Protein AF-A0A3D3USU2-F1 (afdb_monomer_lite)

pLDDT: mean 77.53, std 22.44, range [36.88, 98.31]

Foldseek 3Di:
DDDVVVVVVVVVVVVVVVVVVVVVVVVVVVDPDPDVVVVVVVVVVVVVVVVVVVVVVVPPPPPVQPADDAPAAKAWAQAEAEDQPPPADPCRLPVPDDQKDALDPDDSVPGDNLRIEGQVQVVVNVVHHRDITIDGPRNVVSSQSSSVVSCVVVVADPKDKDFDPVQDDPNHYGDVSYGYIYIHRDDDDDDDDDDDDDD

Secondary structure (DSSP, 8-state):
--SHHHHHHHHHHHHHHHHHHHHHHHHTTT---SSHHHHHHHHHHHHHHHHHHHHHGGG-------PPP--S-EEEESEEEEES--SS-HHHHHHT--SEEE-SSS-TTTS-GGGEEE-HHHHHHHHSTTS-EEEEHHHHHHHHHHHHHHHHHTT--SEEEE--GGGEETTTEEGGGEEEEEEEE--------------

Sequence (199 aa):
MSNFGMMITQAKKEVVFNQLRWDTYLVSKGCKMGTLRKMWIVLLYVGLVVCVVQTAAASQATESLNLPEDTTTRLVVRQLRISGNTLVSTEELLEFMPAIYNASDQRDSEADSQYLYDLRSIQKVISAPGRSQEVSLRAIQGLTQYILSVYQKNNYSGIYVYVPEGAIRDGVELVGGILPINVLEAPVSEVKIKYYDAE

Structure (mmCIF, N/CA/C/O backbone):
data_AF-A0A3D3USU2-F1
#
_entry.id   AF-A0A3D3USU2-F1
#
loop_
_atom_site.group_PDB
_atom_site.id
_atom_site.type_symbol
_atom_site.label_atom_id
_atom_site.label_alt_id
_atom_site.label_comp_id
_atom_site.label_asym_id
_atom_site.label_entity_id
_atom_site.label_seq_id
_atom_site.pdbx_PDB_ins_code
_atom_site.Cartn_x
_atom_site.Cartn_y
_atom_site.Cartn_z
_atom_site.occupancy
_atom_site.B_iso_or_equiv
_atom_site.auth_seq_id
_atom_site.auth_comp_id
_atom_site.auth_asym_id
_atom_site.auth_atom_id
_atom_site.pdbx_PDB_model_num
ATOM 1 N N . MET A 1 1 ? 8.475 14.915 24.803 1.00 45.44 1 MET A N 1
ATOM 2 C CA . MET A 1 1 ? 9.609 15.863 24.703 1.00 45.44 1 MET A CA 1
ATOM 3 C C . MET A 1 1 ? 10.903 15.079 24.842 1.00 45.44 1 MET A C 1
ATOM 5 O O . MET A 1 1 ? 10.970 14.219 25.704 1.00 45.44 1 MET A O 1
ATOM 9 N N . SER A 1 2 ? 11.894 15.417 24.014 1.00 51.69 2 SER A N 1
ATOM 10 C CA . SER A 1 2 ? 13.291 14.948 24.043 1.00 51.69 2 SER A CA 1
ATOM 11 C C . SER A 1 2 ? 13.616 13.598 23.380 1.00 51.69 2 SER A C 1
ATOM 13 O O . SER A 1 2 ? 13.731 12.575 24.035 1.00 51.69 2 SER A O 1
ATOM 15 N N . ASN A 1 3 ? 13.828 13.645 22.060 1.00 43.50 3 ASN A N 1
ATOM 16 C CA . ASN A 1 3 ? 14.787 12.777 21.346 1.00 43.50 3 ASN A CA 1
ATOM 17 C C . ASN A 1 3 ? 15.486 13.517 20.181 1.00 43.50 3 ASN A C 1
ATOM 19 O O . ASN A 1 3 ? 16.559 13.120 19.744 1.00 43.50 3 ASN A O 1
ATOM 23 N N . PHE A 1 4 ? 14.963 14.677 19.759 1.00 37.88 4 PHE A N 1
ATOM 24 C CA . PHE A 1 4 ? 15.593 15.539 18.748 1.00 37.88 4 PHE A CA 1
ATOM 25 C C . PHE A 1 4 ? 16.898 16.215 19.224 1.00 37.88 4 PHE A C 1
ATOM 27 O O . PHE A 1 4 ? 17.779 16.515 18.424 1.00 37.88 4 PHE A O 1
ATOM 34 N N . GLY A 1 5 ? 17.069 16.420 20.537 1.00 42.88 5 GLY A N 1
ATOM 35 C CA . GLY A 1 5 ? 18.279 17.044 21.092 1.00 42.88 5 GLY A CA 1
ATOM 36 C C . GLY A 1 5 ? 19.531 16.157 21.031 1.00 42.88 5 GLY A C 1
ATOM 37 O O . GLY A 1 5 ? 20.652 16.668 20.976 1.00 42.88 5 GLY A O 1
ATOM 38 N N . MET A 1 6 ? 19.365 14.829 21.002 1.00 39.03 6 MET A N 1
ATOM 39 C CA . MET A 1 6 ? 20.492 13.891 21.050 1.00 39.03 6 MET A CA 1
ATOM 40 C C . MET A 1 6 ? 21.169 13.732 19.676 1.00 39.03 6 MET A C 1
ATOM 42 O O . MET A 1 6 ? 22.398 13.706 19.611 1.00 39.03 6 MET A O 1
ATOM 46 N N . MET A 1 7 ? 20.402 13.767 18.576 1.00 40.62 7 MET A N 1
ATOM 47 C CA . MET A 1 7 ? 20.943 13.716 17.204 1.00 40.62 7 MET A CA 1
ATOM 48 C C . MET A 1 7 ? 21.723 14.980 16.812 1.00 40.62 7 MET A C 1
ATOM 50 O O . MET A 1 7 ? 22.794 14.881 16.214 1.00 40.62 7 MET A O 1
ATOM 54 N N . ILE A 1 8 ? 21.270 16.168 17.232 1.00 45.88 8 ILE A N 1
ATOM 55 C CA . ILE A 1 8 ? 21.998 17.426 16.972 1.00 45.88 8 ILE A CA 1
ATOM 56 C C . ILE A 1 8 ? 23.367 17.419 17.675 1.00 45.88 8 ILE A C 1
ATOM 58 O O . ILE A 1 8 ? 24.345 17.973 17.170 1.00 45.88 8 ILE A O 1
ATOM 62 N N . THR A 1 9 ? 23.469 16.744 18.822 1.00 48.88 9 THR A N 1
ATOM 63 C CA . THR A 1 9 ? 24.711 16.681 19.601 1.00 48.88 9 THR A CA 1
ATOM 64 C C . THR A 1 9 ? 25.745 15.731 18.979 1.00 48.88 9 THR A C 1
ATOM 66 O O . THR A 1 9 ? 26.944 16.002 19.076 1.00 48.88 9 THR A O 1
ATOM 69 N N . GLN A 1 10 ? 25.318 14.657 18.300 1.00 46.88 10 GLN A N 1
ATOM 70 C CA . GLN A 1 10 ? 26.233 13.765 17.572 1.00 46.88 10 GLN A CA 1
ATOM 71 C C . GLN A 1 10 ? 26.761 14.396 16.279 1.00 46.88 10 GLN A C 1
ATOM 73 O O . GLN A 1 10 ? 27.975 14.414 16.078 1.00 46.88 10 GLN A O 1
ATOM 78 N N . ALA A 1 11 ? 25.894 15.020 15.476 1.00 44.41 11 ALA A N 1
ATOM 79 C CA . ALA A 1 11 ? 26.309 15.691 14.241 1.00 44.41 11 ALA A CA 1
ATOM 80 C C . ALA A 1 11 ? 27.334 16.813 14.504 1.00 44.41 11 ALA A C 1
ATOM 82 O O . ALA A 1 11 ? 28.299 16.991 13.763 1.00 44.41 11 ALA A O 1
ATOM 83 N N . LYS A 1 12 ? 27.190 17.536 15.625 1.00 46.88 12 LYS A N 1
ATOM 84 C CA . LYS A 1 12 ? 28.134 18.594 16.015 1.00 46.88 12 LYS A CA 1
ATOM 85 C C . LYS A 1 12 ? 29.515 18.052 16.407 1.00 46.88 12 LYS A C 1
ATOM 87 O O . LYS A 1 12 ? 30.510 18.744 16.209 1.00 46.88 12 LYS A O 1
ATOM 92 N N . LYS A 1 13 ? 29.598 16.830 16.951 1.00 46.38 13 LYS A N 1
ATOM 93 C CA . LYS A 1 13 ? 30.871 16.203 17.350 1.00 46.38 13 LYS A CA 1
ATOM 94 C C . LYS A 1 13 ? 31.672 15.699 16.149 1.00 46.38 13 LYS A C 1
ATOM 96 O O . LYS A 1 13 ? 32.885 15.891 16.136 1.00 46.38 13 LYS A O 1
ATOM 101 N N . GLU A 1 14 ? 31.023 15.130 15.135 1.00 43.75 14 GLU A N 1
ATOM 102 C CA . GLU A 1 14 ? 31.721 14.635 13.935 1.00 43.75 14 GLU A CA 1
ATOM 103 C C . GLU A 1 14 ? 32.303 15.762 13.075 1.00 43.75 14 GLU A C 1
ATOM 105 O O . GLU A 1 14 ? 33.428 15.654 12.582 1.00 43.75 14 GLU A O 1
ATOM 110 N N . VAL A 1 15 ? 31.597 16.892 12.974 1.00 48.88 15 VAL A N 1
ATOM 111 C CA . VAL A 1 15 ? 32.099 18.078 12.263 1.00 48.88 15 VAL A CA 1
ATOM 112 C C . VAL A 1 15 ? 33.344 18.649 12.951 1.00 48.88 15 VAL A C 1
ATOM 114 O O . VAL A 1 15 ? 34.329 18.964 12.285 1.00 48.88 15 VAL A O 1
ATOM 117 N N . VAL A 1 16 ? 33.353 18.722 14.288 1.00 52.56 16 VAL A N 1
ATOM 118 C CA . VAL A 1 16 ? 34.518 19.205 15.055 1.00 52.56 16 VAL A CA 1
ATOM 119 C C . VAL A 1 16 ? 35.705 18.238 14.948 1.00 52.56 16 VAL A C 1
ATOM 121 O O . VAL A 1 16 ? 36.848 18.683 14.840 1.00 52.56 16 VAL A O 1
ATOM 124 N N . PHE A 1 17 ? 35.450 16.926 14.926 1.00 43.78 17 PHE A N 1
ATOM 125 C CA . PHE A 1 17 ? 36.499 15.909 14.818 1.00 43.78 17 PHE A CA 1
ATOM 126 C C . PHE A 1 17 ? 37.190 15.921 13.445 1.00 43.78 17 PHE A C 1
ATOM 128 O O . PHE A 1 17 ? 38.417 15.841 13.368 1.00 43.78 17 PHE A O 1
ATOM 135 N N . ASN A 1 18 ? 36.431 16.113 12.362 1.00 47.50 18 ASN A N 1
ATOM 136 C CA . ASN A 1 18 ? 37.011 16.263 11.026 1.00 47.50 18 ASN A CA 1
ATOM 137 C C . ASN A 1 18 ? 37.765 17.591 10.859 1.00 47.50 18 ASN A C 1
ATOM 139 O O . ASN A 1 18 ? 38.816 17.602 10.221 1.00 47.50 18 ASN A O 1
ATOM 143 N N . GLN A 1 19 ? 37.316 18.682 11.487 1.00 49.16 19 GLN A N 1
ATOM 144 C CA . GLN A 1 19 ? 38.005 19.979 11.441 1.00 49.16 19 GLN A CA 1
ATOM 145 C C . GLN A 1 19 ? 39.434 19.908 12.024 1.00 49.16 19 GLN A C 1
ATOM 147 O O . GLN A 1 19 ? 40.383 20.412 11.422 1.00 49.16 19 GLN A O 1
ATOM 152 N N . LEU A 1 20 ? 39.605 19.220 13.160 1.00 49.47 20 LEU A N 1
ATOM 153 C CA . LEU A 1 20 ? 40.895 19.099 13.857 1.00 49.47 20 LEU A CA 1
ATOM 154 C C . LEU A 1 20 ? 41.936 18.274 13.080 1.00 49.47 20 LEU A C 1
ATOM 156 O O . LEU A 1 20 ? 43.136 18.533 13.194 1.00 49.47 20 LEU A O 1
ATOM 160 N N . ARG A 1 21 ? 41.490 17.311 12.262 1.00 51.47 21 ARG A N 1
ATOM 161 C CA . ARG A 1 21 ? 42.366 16.449 11.448 1.00 51.47 21 ARG A CA 1
ATOM 162 C C . ARG A 1 21 ? 42.973 17.188 10.248 1.00 51.47 21 ARG A C 1
ATOM 164 O O . ARG A 1 21 ? 44.086 16.874 9.831 1.00 51.47 21 ARG A O 1
ATOM 171 N N . TRP A 1 22 ? 42.271 18.187 9.714 1.00 46.25 22 TRP A N 1
ATOM 172 C CA . TRP A 1 22 ? 42.756 19.010 8.600 1.00 46.25 22 TRP A CA 1
ATOM 173 C C . TRP A 1 22 ? 43.726 20.108 9.047 1.00 46.25 22 TRP A C 1
ATOM 175 O O . TRP A 1 22 ? 44.702 20.385 8.345 1.00 46.25 22 TRP A O 1
ATOM 185 N N . ASP A 1 23 ? 43.522 20.684 10.235 1.00 45.72 23 ASP A N 1
ATOM 186 C CA . ASP A 1 23 ? 44.423 21.706 10.783 1.00 45.72 23 ASP A CA 1
ATOM 187 C C . ASP A 1 23 ? 45.830 21.143 11.071 1.00 45.72 23 ASP A C 1
ATOM 189 O O . ASP A 1 23 ? 46.830 21.829 10.849 1.00 45.72 23 ASP A O 1
ATOM 193 N N . THR A 1 24 ? 45.945 19.866 11.460 1.00 51.62 24 THR A N 1
ATOM 194 C CA . THR A 1 24 ? 47.252 19.209 11.661 1.00 51.62 24 THR A CA 1
ATOM 195 C C . THR A 1 24 ? 47.997 18.953 10.347 1.00 51.62 24 THR A C 1
ATOM 197 O O . THR A 1 24 ? 49.224 19.051 10.307 1.00 51.62 24 THR A O 1
ATOM 200 N N . TYR A 1 25 ? 47.279 18.692 9.250 1.00 49.62 25 TYR A N 1
ATOM 201 C CA . TYR A 1 25 ? 47.882 18.435 7.937 1.00 49.62 25 TYR A CA 1
ATOM 202 C C . TYR A 1 25 ? 48.422 19.716 7.271 1.00 49.62 25 TYR A C 1
ATOM 204 O O . TYR A 1 25 ? 49.421 19.684 6.552 1.00 49.62 25 TYR A O 1
ATOM 212 N N . LEU A 1 26 ? 47.798 20.869 7.535 1.00 46.69 26 LEU A N 1
ATOM 213 C CA . LEU A 1 26 ? 48.143 22.142 6.891 1.00 46.69 26 LEU A CA 1
ATOM 214 C C . LEU A 1 26 ? 49.229 22.943 7.630 1.00 46.69 26 LEU A C 1
ATOM 216 O O . LEU A 1 26 ? 49.984 23.673 6.983 1.00 46.69 26 LEU A O 1
ATOM 220 N N . VAL A 1 27 ? 49.391 22.759 8.947 1.00 48.59 27 VAL A N 1
ATOM 221 C CA . VAL A 1 27 ? 50.513 23.350 9.708 1.00 48.59 27 VAL A CA 1
ATOM 222 C C . VAL A 1 27 ? 51.859 22.754 9.272 1.00 48.59 27 VAL A C 1
ATOM 224 O O . VAL A 1 27 ? 52.848 23.480 9.175 1.00 48.59 27 VAL A O 1
ATOM 227 N N . SER A 1 28 ? 51.887 21.474 8.879 1.00 48.00 28 SER A N 1
ATOM 228 C CA . SER A 1 28 ? 53.082 20.805 8.336 1.00 48.00 28 SER A CA 1
ATOM 229 C C . SER A 1 28 ? 53.606 21.418 7.026 1.00 48.00 28 SER A C 1
ATOM 231 O O . SER A 1 28 ? 54.737 21.127 6.639 1.00 48.00 28 SER A O 1
ATOM 233 N N . LYS A 1 29 ? 52.816 22.239 6.321 1.00 48.50 29 LYS A N 1
ATOM 234 C CA . LYS A 1 29 ? 53.159 22.789 4.996 1.00 48.50 29 LYS A CA 1
ATOM 235 C C . LYS A 1 29 ? 53.530 24.279 5.012 1.00 48.50 29 LYS A C 1
ATOM 237 O O . LYS A 1 29 ? 53.701 24.863 3.947 1.00 48.50 29 LYS A O 1
ATOM 242 N N . GLY A 1 30 ? 53.668 24.903 6.187 1.00 51.22 30 GLY A N 1
ATOM 243 C CA . GLY A 1 30 ? 54.254 26.248 6.319 1.00 51.22 30 GLY A CA 1
ATOM 244 C C . GLY A 1 30 ? 53.506 27.373 5.586 1.00 51.22 30 GLY A C 1
ATOM 245 O O . GLY A 1 30 ? 54.108 28.384 5.228 1.00 51.22 30 GLY A O 1
ATOM 246 N N . CYS A 1 31 ? 52.201 27.225 5.340 1.00 43.59 31 CYS A N 1
ATOM 247 C CA . CYS A 1 31 ? 51.436 28.187 4.549 1.00 43.59 31 CYS A CA 1
ATOM 248 C C . CYS A 1 31 ? 50.813 29.276 5.449 1.00 43.59 31 CYS A C 1
ATOM 250 O O . CYS A 1 31 ? 49.838 29.034 6.161 1.00 43.59 31 CYS A O 1
ATOM 252 N N . LYS A 1 32 ? 51.367 30.498 5.432 1.00 54.16 32 LYS A N 1
ATOM 253 C CA . LYS A 1 32 ? 50.776 31.676 6.098 1.00 54.16 32 LYS A CA 1
ATOM 254 C C . LYS A 1 32 ? 49.529 32.145 5.330 1.00 54.16 32 LYS A C 1
ATOM 256 O O . LYS A 1 32 ? 49.639 32.871 4.349 1.00 54.16 32 LYS A O 1
ATOM 261 N N . MET A 1 33 ? 48.337 31.766 5.794 1.00 49.84 33 MET A N 1
ATOM 262 C CA . MET A 1 33 ? 47.042 32.157 5.209 1.00 49.84 33 MET A CA 1
ATOM 263 C C . MET A 1 33 ? 46.224 33.037 6.168 1.00 49.84 33 MET A C 1
ATOM 265 O O . MET A 1 33 ? 45.303 32.566 6.832 1.00 49.84 33 MET A O 1
ATOM 269 N N . GLY A 1 34 ? 46.545 34.331 6.248 1.00 53.44 34 GLY A N 1
ATOM 270 C CA . GLY A 1 34 ? 45.772 35.290 7.055 1.00 53.44 34 GLY A CA 1
ATOM 271 C C . GLY A 1 34 ? 44.494 35.797 6.372 1.00 53.44 34 GLY A C 1
ATOM 272 O O . GLY A 1 34 ? 43.482 36.024 7.034 1.00 53.44 34 GLY A O 1
ATOM 273 N N . THR A 1 35 ? 44.515 35.941 5.044 1.00 52.03 35 THR A N 1
ATOM 274 C CA . THR A 1 35 ? 43.489 36.720 4.320 1.00 52.03 35 THR A CA 1
ATOM 275 C C . THR A 1 35 ? 42.638 35.866 3.377 1.00 52.03 35 THR A C 1
ATOM 277 O O . THR A 1 35 ? 41.424 36.038 3.322 1.00 52.03 35 THR A O 1
ATOM 280 N N . LEU A 1 36 ? 43.229 34.859 2.725 1.00 48.78 36 LEU A N 1
ATOM 281 C CA . LEU A 1 36 ? 42.519 33.912 1.846 1.00 48.78 36 LEU A CA 1
ATOM 282 C C . LEU A 1 36 ? 41.546 32.992 2.603 1.00 48.78 36 LEU A C 1
ATOM 284 O O . LEU A 1 36 ? 40.522 32.583 2.058 1.00 48.78 36 LEU A O 1
ATOM 288 N N . ARG A 1 37 ? 41.821 32.733 3.889 1.00 48.41 37 ARG A N 1
ATOM 289 C CA . ARG A 1 37 ? 41.010 31.863 4.753 1.00 48.41 37 ARG A CA 1
ATOM 290 C C . ARG A 1 37 ? 39.630 32.459 5.057 1.00 48.41 37 ARG A C 1
ATOM 292 O O . ARG A 1 37 ? 38.657 31.725 5.154 1.00 48.41 37 ARG A O 1
ATOM 299 N N . LYS A 1 38 ? 39.523 33.788 5.161 1.00 49.34 38 LYS A N 1
ATOM 300 C CA . LYS A 1 38 ? 38.250 34.465 5.470 1.00 49.34 38 LYS A CA 1
ATOM 301 C C . LYS A 1 38 ? 37.311 34.511 4.263 1.00 49.34 38 LYS A C 1
ATOM 303 O O . LYS A 1 38 ? 36.108 34.359 4.431 1.00 49.34 38 LYS A O 1
ATOM 308 N N . MET A 1 39 ? 37.856 34.652 3.055 1.00 43.25 39 MET A N 1
ATOM 309 C CA . MET A 1 39 ? 37.056 34.787 1.832 1.00 43.25 39 MET A CA 1
ATOM 310 C C . MET A 1 39 ? 36.389 33.463 1.417 1.00 43.25 39 MET A C 1
ATOM 312 O O . MET A 1 39 ? 35.230 33.458 1.018 1.00 43.25 39 MET A O 1
ATOM 316 N N . TRP A 1 40 ? 37.078 32.331 1.602 1.00 43.41 40 TRP A N 1
ATOM 317 C CA . TRP A 1 40 ? 36.533 31.000 1.301 1.00 43.41 40 TRP A CA 1
ATOM 318 C C . TRP A 1 40 ? 35.505 30.511 2.330 1.00 43.41 40 TRP A C 1
ATOM 320 O O . TRP A 1 40 ? 34.536 29.852 1.960 1.00 43.41 40 TRP A O 1
ATOM 330 N N . ILE A 1 41 ? 35.665 30.872 3.609 1.00 49.94 41 ILE A N 1
ATOM 331 C CA . ILE A 1 41 ? 34.700 30.517 4.663 1.00 49.94 41 ILE A CA 1
ATOM 332 C C . ILE A 1 41 ? 33.371 31.258 4.465 1.00 49.94 41 ILE A C 1
ATOM 334 O O . ILE A 1 41 ? 32.318 30.658 4.658 1.00 49.94 41 ILE A O 1
ATOM 338 N N . VAL A 1 42 ? 33.399 32.523 4.027 1.00 50.81 42 VAL A N 1
ATOM 339 C CA . VAL A 1 42 ? 32.174 33.286 3.724 1.00 50.81 42 VAL A CA 1
ATOM 340 C C . VAL A 1 42 ? 31.450 32.711 2.503 1.00 50.81 42 VAL A C 1
ATOM 342 O O . VAL A 1 42 ? 30.236 32.539 2.551 1.00 50.81 42 VAL A O 1
ATOM 345 N N . LEU A 1 43 ? 32.175 32.336 1.444 1.00 48.72 43 LEU A N 1
ATOM 346 C CA . LEU A 1 43 ? 31.585 31.726 0.243 1.00 48.72 43 LEU A CA 1
ATOM 347 C C . LEU A 1 43 ? 30.939 30.359 0.524 1.00 48.72 43 LEU A C 1
ATOM 349 O O . LEU A 1 43 ? 29.841 30.094 0.037 1.00 48.72 43 LEU A O 1
ATOM 353 N N . LEU A 1 44 ? 31.564 29.528 1.364 1.00 50.22 44 LEU A N 1
ATOM 354 C CA . LEU A 1 44 ? 30.974 28.258 1.801 1.00 50.22 44 LEU A CA 1
ATOM 355 C C . LEU A 1 44 ? 29.770 28.457 2.732 1.00 50.22 44 LEU A C 1
ATOM 357 O O . LEU A 1 44 ? 28.792 27.729 2.601 1.00 50.22 44 LEU A O 1
ATOM 361 N N . TYR A 1 45 ? 29.790 29.451 3.627 1.00 48.41 45 TYR A N 1
ATOM 362 C CA . TYR A 1 45 ? 28.645 29.730 4.501 1.00 48.41 45 TYR A CA 1
ATOM 363 C C . TYR A 1 45 ? 27.438 30.278 3.733 1.00 48.41 45 TYR A C 1
ATOM 365 O O . TYR A 1 45 ? 26.318 29.856 3.996 1.00 48.41 45 TYR A O 1
ATOM 373 N N . VAL A 1 46 ? 27.640 31.174 2.763 1.00 45.09 46 VAL A N 1
ATOM 374 C CA . VAL A 1 46 ? 26.531 31.722 1.964 1.00 45.09 46 VAL A CA 1
ATOM 375 C C . VAL A 1 46 ? 25.952 30.655 1.026 1.00 45.09 46 VAL A C 1
ATOM 377 O O . VAL A 1 46 ? 24.734 30.526 0.948 1.00 45.09 46 VAL A O 1
ATOM 380 N N . GLY A 1 47 ? 26.789 29.824 0.391 1.00 42.41 47 GLY A N 1
ATOM 381 C CA . GLY A 1 47 ? 26.316 28.706 -0.437 1.00 42.41 47 GLY A CA 1
ATOM 382 C C . GLY A 1 47 ? 25.569 27.627 0.358 1.00 42.41 47 GLY A C 1
ATOM 383 O O . GLY A 1 47 ? 24.546 27.118 -0.094 1.00 42.41 47 GLY A O 1
ATOM 384 N N . LEU A 1 48 ? 26.026 27.316 1.575 1.00 44.81 48 LEU A N 1
ATOM 385 C CA . LEU A 1 48 ? 25.387 26.314 2.432 1.00 44.81 48 LEU A CA 1
ATOM 386 C C . LEU A 1 48 ? 24.090 26.838 3.070 1.00 44.81 48 LEU A C 1
ATOM 388 O O . LEU A 1 48 ? 23.127 26.085 3.181 1.00 44.81 48 LEU A O 1
ATOM 392 N N . VAL A 1 49 ? 24.004 28.130 3.406 1.00 41.84 49 VAL A N 1
ATOM 393 C CA . VAL A 1 49 ? 22.749 28.745 3.878 1.00 41.84 49 VAL A CA 1
ATOM 394 C C . VAL A 1 49 ? 21.699 28.800 2.762 1.00 41.84 49 VAL A C 1
ATOM 396 O O . VAL A 1 49 ? 20.533 28.526 3.030 1.00 41.84 49 VAL A O 1
ATOM 399 N N . VAL A 1 50 ? 22.085 29.051 1.506 1.00 39.09 50 VAL A N 1
ATOM 400 C CA . VAL A 1 50 ? 21.144 28.994 0.370 1.00 39.09 50 VAL A CA 1
ATOM 401 C C . VAL A 1 50 ? 20.649 27.559 0.123 1.00 39.09 50 VAL A C 1
ATOM 403 O O . VAL A 1 50 ? 19.443 27.361 -0.009 1.00 39.09 50 VAL A O 1
ATOM 406 N N . CYS A 1 51 ? 21.515 26.538 0.184 1.00 38.72 51 CYS A N 1
ATOM 407 C CA . CYS A 1 51 ? 21.093 25.135 0.025 1.00 38.72 51 CYS A CA 1
ATOM 408 C C . CYS A 1 51 ? 20.199 24.607 1.166 1.00 38.72 51 CYS A C 1
ATOM 410 O O . CYS A 1 51 ? 19.303 23.796 0.917 1.00 38.72 51 CYS A O 1
ATOM 412 N N . VAL A 1 52 ? 20.394 25.060 2.411 1.00 42.75 52 VAL A N 1
ATOM 413 C CA . VAL A 1 52 ? 19.544 24.640 3.545 1.00 42.75 52 VAL A CA 1
ATOM 414 C C . VAL A 1 52 ? 18.184 25.354 3.529 1.00 42.75 52 VAL A C 1
ATOM 416 O O . VAL A 1 52 ? 17.180 24.775 3.936 1.00 42.75 52 VAL A O 1
ATOM 419 N N . VAL A 1 53 ? 18.099 26.577 2.997 1.00 36.88 53 VAL A N 1
ATOM 420 C CA . VAL A 1 53 ? 16.808 27.275 2.849 1.00 36.88 53 VAL A CA 1
ATOM 421 C C . VAL A 1 53 ? 15.990 26.706 1.679 1.00 36.88 53 VAL A C 1
ATOM 423 O O . VAL A 1 53 ? 14.774 26.558 1.800 1.00 36.88 53 VAL A O 1
ATOM 426 N N . GLN A 1 54 ? 16.629 26.304 0.575 1.00 36.88 54 GLN A N 1
ATOM 427 C CA . GLN A 1 54 ? 15.922 25.759 -0.596 1.00 36.88 54 GLN A CA 1
ATOM 428 C C . GLN A 1 54 ? 15.391 24.331 -0.406 1.00 36.88 54 GLN A C 1
ATOM 430 O O . GLN A 1 54 ? 14.409 23.962 -1.043 1.00 36.88 54 GLN A O 1
ATOM 435 N N . THR A 1 55 ? 15.965 23.549 0.510 1.00 40.94 55 THR A N 1
ATOM 436 C CA . THR A 1 55 ? 15.442 22.215 0.863 1.00 40.94 55 THR A CA 1
ATOM 437 C C . THR A 1 55 ? 14.3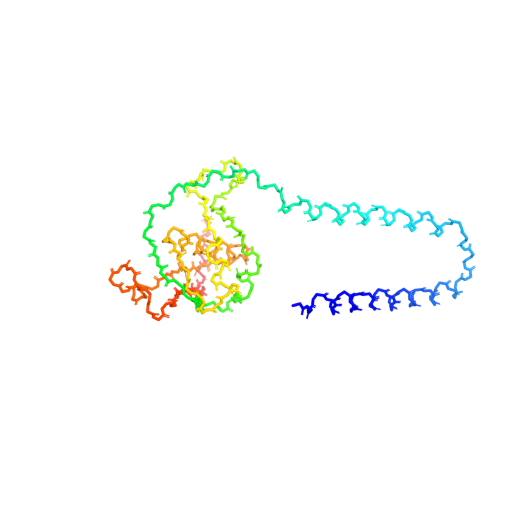01 22.266 1.883 1.00 40.94 55 THR A C 1
ATOM 439 O O . THR A 1 55 ? 13.466 21.367 1.902 1.00 40.94 55 THR A O 1
ATOM 442 N N . ALA A 1 56 ? 14.184 23.340 2.672 1.00 41.28 56 ALA A N 1
ATOM 443 C CA . ALA A 1 56 ? 13.033 23.552 3.554 1.00 41.28 56 ALA A CA 1
ATOM 444 C C . ALA A 1 56 ? 11.798 24.092 2.801 1.00 41.28 56 ALA A C 1
ATOM 446 O O . ALA A 1 56 ? 10.661 23.751 3.137 1.00 41.28 56 ALA A O 1
ATOM 447 N N . ALA A 1 57 ? 12.011 24.897 1.754 1.00 39.09 57 ALA A N 1
ATOM 448 C CA . ALA A 1 57 ? 10.942 25.549 0.992 1.00 39.09 57 ALA A CA 1
ATOM 449 C C . ALA A 1 57 ? 10.161 24.614 0.045 1.00 39.09 57 ALA A C 1
ATOM 451 O O . ALA A 1 57 ? 9.079 24.979 -0.404 1.00 39.09 57 ALA A O 1
ATOM 452 N N . ALA A 1 58 ? 10.644 23.395 -0.217 1.00 40.56 58 ALA A N 1
ATOM 453 C CA . 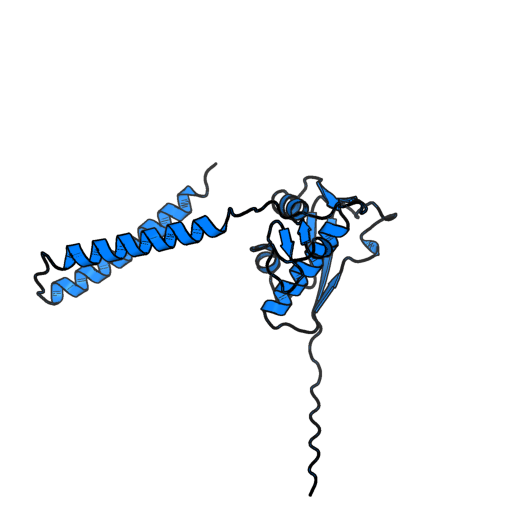ALA A 1 58 ? 9.906 22.398 -1.000 1.00 40.56 58 ALA A CA 1
ATOM 454 C C . ALA A 1 58 ? 8.759 21.718 -0.218 1.00 40.56 58 ALA A C 1
ATOM 456 O O . ALA A 1 58 ? 8.026 20.914 -0.781 1.00 40.56 58 ALA A O 1
ATOM 457 N N . SER A 1 59 ? 8.581 22.031 1.073 1.00 46.81 59 SER A N 1
ATOM 458 C CA . SER A 1 59 ? 7.589 21.367 1.935 1.00 46.81 59 SER A CA 1
ATOM 459 C C . SER A 1 59 ? 6.288 22.148 2.171 1.00 46.81 59 SER A C 1
ATOM 461 O O . SER A 1 59 ? 5.414 21.652 2.879 1.00 46.81 59 SER A O 1
ATOM 463 N N . GLN A 1 60 ? 6.121 23.352 1.607 1.00 41.72 60 GLN A N 1
ATOM 464 C CA . GLN A 1 60 ? 4.951 24.204 1.896 1.00 41.72 60 GLN A CA 1
ATOM 465 C C . GLN A 1 60 ? 4.405 24.978 0.688 1.00 41.72 60 GLN A C 1
ATOM 467 O O . GLN A 1 60 ? 3.967 26.117 0.817 1.00 41.72 60 GLN A O 1
ATOM 472 N N . ALA A 1 61 ? 4.354 24.339 -0.477 1.00 41.03 61 ALA A N 1
ATOM 473 C CA . ALA A 1 61 ? 3.435 24.747 -1.536 1.00 41.03 61 ALA A CA 1
ATOM 474 C C . ALA A 1 61 ? 2.267 23.755 -1.580 1.00 41.03 61 ALA A C 1
ATOM 476 O O . ALA A 1 61 ? 2.085 23.017 -2.539 1.00 41.03 61 ALA A O 1
ATOM 477 N N . THR A 1 62 ? 1.470 23.716 -0.510 1.00 46.47 62 THR A N 1
ATOM 478 C CA . THR A 1 62 ? 0.077 23.275 -0.640 1.00 46.47 62 THR A CA 1
ATOM 479 C C . THR A 1 62 ? -0.663 24.416 -1.331 1.00 46.47 62 THR A C 1
ATOM 481 O O . THR A 1 62 ? -1.416 25.163 -0.712 1.00 46.47 62 THR A O 1
ATOM 484 N N . GLU A 1 63 ? -0.443 24.563 -2.645 1.00 47.62 63 GLU A N 1
ATOM 485 C CA . GLU A 1 63 ? -1.565 24.963 -3.490 1.00 47.62 63 GLU A CA 1
ATOM 486 C C . GLU A 1 63 ? -2.736 24.077 -3.068 1.00 47.62 63 GLU A C 1
ATOM 488 O O . GLU A 1 63 ? -2.550 22.895 -2.758 1.00 47.62 63 GLU A O 1
ATOM 493 N N . SER A 1 64 ? -3.916 24.669 -2.927 1.00 59.41 64 SER A N 1
ATOM 494 C CA . SER A 1 64 ? -5.136 23.960 -2.567 1.00 59.41 64 SER A CA 1
ATOM 495 C C . SER A 1 64 ? -5.458 22.946 -3.665 1.00 59.41 64 SER A C 1
ATOM 497 O O . SER A 1 64 ? -6.271 23.221 -4.545 1.00 59.41 64 SER A O 1
ATOM 499 N N . LEU A 1 65 ? -4.770 21.804 -3.641 1.00 72.00 65 LEU A N 1
ATOM 500 C CA . LEU A 1 65 ? -5.006 20.665 -4.503 1.00 72.00 65 LEU A CA 1
ATOM 501 C C . LEU A 1 65 ? -6.459 20.285 -4.290 1.00 72.00 65 LEU A C 1
ATOM 503 O O . LEU A 1 65 ? -6.875 19.959 -3.174 1.00 72.00 65 LEU A O 1
ATOM 507 N N . ASN A 1 66 ? -7.241 20.426 -5.354 1.00 82.50 66 ASN A N 1
ATOM 508 C CA . ASN A 1 66 ? -8.651 20.108 -5.333 1.00 82.50 66 ASN A CA 1
ATOM 509 C C . ASN A 1 66 ? -8.773 18.584 -5.293 1.00 82.50 66 ASN A C 1
ATOM 511 O O . ASN A 1 66 ? -8.721 17.907 -6.318 1.00 82.50 66 ASN A O 1
ATOM 515 N N . LEU A 1 67 ? -8.821 18.044 -4.077 1.00 86.94 67 LEU A N 1
ATOM 516 C CA . LEU A 1 67 ? -9.069 16.630 -3.859 1.00 86.94 67 LEU A CA 1
ATOM 517 C C . LEU A 1 67 ? -10.528 16.335 -4.216 1.00 86.94 67 LEU A C 1
ATOM 519 O O . LEU A 1 67 ? -11.413 17.102 -3.826 1.00 86.94 67 LEU A O 1
ATOM 523 N N . PRO A 1 68 ? -10.798 15.224 -4.914 1.00 89.56 68 PRO A N 1
ATOM 524 C CA . PRO A 1 68 ? -12.162 14.853 -5.231 1.00 89.56 68 PRO A CA 1
ATOM 525 C C . PRO A 1 68 ? -12.911 14.521 -3.942 1.00 89.56 68 PRO A C 1
ATOM 527 O O . PRO A 1 68 ? -12.326 14.052 -2.959 1.00 89.56 68 PRO A O 1
ATOM 530 N N . GLU A 1 69 ? -14.222 14.735 -3.956 1.00 88.81 69 GLU A N 1
ATOM 531 C CA . GLU A 1 69 ? -15.069 14.309 -2.851 1.00 88.81 69 GLU A CA 1
ATOM 532 C C . GLU A 1 69 ? -14.994 12.784 -2.689 1.00 88.81 69 GLU A C 1
ATOM 534 O O . GLU A 1 69 ? -15.170 12.024 -3.643 1.00 88.81 69 GLU A O 1
ATOM 539 N N . ASP A 1 70 ? -14.714 12.333 -1.467 1.00 91.75 70 ASP A N 1
ATOM 540 C CA . ASP A 1 70 ? -14.607 10.915 -1.145 1.00 91.75 70 ASP A CA 1
ATOM 541 C C . ASP A 1 70 ? -15.893 10.411 -0.487 1.00 91.75 70 ASP A C 1
ATOM 543 O O . ASP A 1 70 ? -16.100 10.547 0.724 1.00 91.75 70 ASP A O 1
ATOM 547 N N . THR A 1 71 ? -16.748 9.816 -1.315 1.00 92.06 71 THR A N 1
ATOM 548 C CA . THR A 1 71 ? -18.021 9.195 -0.928 1.00 92.06 71 THR A CA 1
ATOM 549 C C . THR A 1 71 ? -17.903 7.685 -0.707 1.00 92.06 71 THR A C 1
ATOM 551 O O . THR A 1 71 ? -18.913 7.000 -0.537 1.00 92.06 71 THR A O 1
ATOM 554 N N . THR A 1 72 ? -16.682 7.137 -0.714 1.00 93.25 72 THR A N 1
ATOM 555 C CA . THR A 1 72 ? -16.474 5.695 -0.556 1.00 93.25 72 THR A CA 1
ATOM 556 C C . THR A 1 72 ? -16.679 5.238 0.888 1.00 93.25 72 THR A C 1
ATOM 558 O O . THR A 1 72 ? -16.542 6.010 1.842 1.00 93.25 72 THR A O 1
ATOM 561 N N . THR A 1 73 ? -17.007 3.953 1.058 1.00 93.25 73 THR A N 1
ATOM 562 C CA . THR A 1 73 ? -17.159 3.326 2.376 1.00 93.25 73 THR A CA 1
ATOM 563 C C . THR A 1 73 ? -15.925 3.565 3.244 1.00 93.25 73 THR A C 1
ATOM 565 O O . THR A 1 73 ? -14.789 3.531 2.766 1.00 93.25 73 THR A O 1
ATOM 568 N N . ARG A 1 74 ? -16.150 3.789 4.540 1.00 94.56 74 ARG A N 1
ATOM 569 C CA . ARG A 1 74 ? -15.094 3.998 5.531 1.00 94.56 74 ARG A CA 1
ATOM 570 C C . ARG A 1 74 ? -14.977 2.788 6.438 1.00 94.56 74 ARG A C 1
ATOM 572 O O . ARG A 1 74 ? -15.979 2.271 6.920 1.00 94.56 74 ARG A O 1
ATOM 579 N N . LEU A 1 75 ? -13.742 2.373 6.675 1.00 94.25 75 LEU A N 1
ATOM 580 C CA . LEU A 1 75 ? -13.378 1.285 7.567 1.00 94.25 75 LEU A CA 1
ATOM 581 C C . LEU A 1 75 ? -12.706 1.857 8.812 1.00 94.25 75 LEU A C 1
ATOM 583 O O . LEU A 1 75 ? -11.921 2.805 8.735 1.00 94.25 75 LEU A O 1
ATOM 587 N N . VAL A 1 76 ? -12.977 1.250 9.963 1.00 95.06 76 VAL A N 1
ATOM 588 C CA . VAL A 1 76 ? -12.275 1.578 11.206 1.00 95.06 76 VAL A CA 1
ATOM 589 C C . VAL A 1 76 ? -10.970 0.786 11.265 1.00 95.06 76 VAL A C 1
ATOM 591 O O . VAL A 1 76 ? -10.966 -0.429 11.460 1.00 95.06 76 VAL A O 1
ATOM 594 N N . VAL A 1 77 ? -9.850 1.488 11.122 1.00 96.19 77 VAL A N 1
ATOM 595 C CA . VAL A 1 77 ? -8.493 0.936 11.130 1.00 96.19 77 VAL A CA 1
ATOM 596 C C . VAL A 1 77 ? -7.776 1.348 12.411 1.00 96.19 77 VAL A C 1
ATOM 598 O O . VAL A 1 77 ? -7.721 2.521 12.767 1.00 96.19 77 VAL A O 1
ATOM 601 N N . ARG A 1 78 ? -7.188 0.383 13.111 1.00 96.31 78 ARG A N 1
ATOM 602 C CA . ARG A 1 78 ? -6.321 0.588 14.283 1.00 96.31 78 ARG A CA 1
ATOM 603 C C . ARG A 1 78 ? -4.856 0.357 13.966 1.00 96.31 78 ARG A C 1
ATOM 605 O O . ARG A 1 78 ? -3.988 0.919 14.627 1.00 96.31 78 ARG A O 1
ATOM 612 N N . GLN A 1 79 ? -4.578 -0.514 13.004 1.00 96.06 79 GLN A N 1
ATOM 613 C CA . GLN A 1 79 ? -3.225 -0.911 12.657 1.00 96.06 79 GLN A CA 1
ATOM 614 C C . GLN A 1 79 ? -3.141 -1.257 11.172 1.00 96.06 79 GLN A C 1
ATOM 616 O O . GLN A 1 79 ? -4.029 -1.912 10.635 1.00 96.06 79 GLN A O 1
ATOM 621 N N . LEU A 1 80 ? -2.045 -0.854 10.536 1.00 96.94 80 LEU A N 1
ATOM 622 C CA . LEU A 1 80 ? -1.655 -1.301 9.204 1.00 96.94 80 LEU A CA 1
ATOM 623 C C . LEU A 1 80 ? -0.699 -2.493 9.335 1.00 96.94 80 LEU A C 1
ATOM 625 O O . LEU A 1 80 ? 0.222 -2.459 10.153 1.00 96.94 80 LEU A O 1
ATOM 629 N N . ARG A 1 81 ? -0.904 -3.540 8.535 1.00 97.12 81 ARG A N 1
ATOM 630 C CA . ARG A 1 81 ? 0.021 -4.673 8.431 1.00 97.12 81 ARG A CA 1
ATOM 631 C C . ARG A 1 81 ? 0.332 -4.932 6.966 1.00 97.12 81 ARG A C 1
ATOM 633 O O . ARG A 1 81 ? -0.555 -5.340 6.230 1.00 97.12 81 ARG A O 1
ATOM 640 N N . ILE A 1 82 ? 1.584 -4.729 6.572 1.00 97.88 82 ILE A N 1
ATOM 641 C CA . ILE A 1 82 ? 2.078 -5.094 5.241 1.00 97.88 82 ILE A CA 1
ATOM 642 C C . ILE A 1 82 ? 2.741 -6.473 5.340 1.00 97.88 82 ILE A C 1
ATOM 644 O O . ILE A 1 82 ? 3.360 -6.795 6.357 1.00 97.88 82 ILE A O 1
ATOM 648 N N . SER A 1 83 ? 2.519 -7.343 4.360 1.00 97.69 83 SER A N 1
ATOM 649 C CA . SER A 1 83 ? 3.054 -8.709 4.344 1.00 97.69 83 SER A CA 1
ATOM 650 C C . SER A 1 83 ? 3.390 -9.157 2.927 1.00 97.69 83 SER A C 1
ATOM 652 O O . SER A 1 83 ? 2.765 -8.711 1.971 1.00 97.69 83 SER A O 1
ATOM 654 N N . GLY A 1 84 ? 4.361 -10.063 2.795 1.00 96.69 84 GLY A N 1
ATOM 655 C CA . GLY A 1 84 ? 4.830 -10.568 1.497 1.00 96.69 84 GLY A CA 1
ATOM 656 C C . GLY A 1 84 ? 5.836 -9.657 0.783 1.00 96.69 84 GLY A C 1
ATOM 657 O O . GLY A 1 84 ? 6.331 -10.020 -0.276 1.00 96.69 84 GLY A O 1
ATOM 658 N N . ASN A 1 85 ? 6.186 -8.517 1.385 1.00 97.31 85 ASN A N 1
ATOM 659 C CA . ASN A 1 85 ? 7.271 -7.658 0.933 1.00 97.31 85 ASN A CA 1
ATOM 660 C C . ASN A 1 85 ? 8.624 -8.208 1.418 1.00 97.31 85 ASN A C 1
ATOM 662 O O . ASN A 1 85 ? 8.939 -8.134 2.606 1.00 97.31 85 ASN A O 1
ATOM 666 N N . THR A 1 86 ? 9.407 -8.799 0.515 1.00 96.38 86 THR A N 1
ATOM 667 C CA . THR A 1 86 ? 10.750 -9.331 0.812 1.00 96.38 86 THR A CA 1
ATOM 668 C C . THR A 1 86 ? 11.856 -8.542 0.119 1.00 96.38 86 THR A C 1
ATOM 670 O O . THR A 1 86 ? 12.973 -8.492 0.630 1.00 96.38 86 THR A O 1
ATOM 673 N N . LEU A 1 87 ? 11.543 -7.882 -1.001 1.00 96.19 87 LEU A N 1
ATOM 674 C CA . LEU A 1 87 ? 12.486 -7.062 -1.766 1.00 96.19 87 LEU A CA 1
ATOM 675 C C . LEU A 1 87 ? 12.621 -5.630 -1.229 1.00 96.19 87 LEU A C 1
ATOM 677 O O . LEU A 1 87 ? 13.674 -5.020 -1.399 1.00 96.19 87 LEU A O 1
ATOM 681 N N . VAL A 1 88 ? 11.567 -5.096 -0.599 1.00 96.25 88 VAL A N 1
ATOM 682 C CA . VAL A 1 88 ? 11.527 -3.741 -0.018 1.00 96.25 88 VAL A CA 1
ATOM 683 C C . VAL A 1 88 ? 10.990 -3.820 1.411 1.00 96.25 88 VAL A C 1
ATOM 685 O O . VAL A 1 88 ? 9.941 -4.423 1.662 1.00 96.25 88 VAL A O 1
ATOM 688 N N . SER A 1 89 ? 11.706 -3.225 2.369 1.00 97.00 89 SER A N 1
ATOM 689 C CA . SER A 1 89 ? 11.295 -3.250 3.780 1.00 97.00 89 SER A CA 1
ATOM 690 C C . SER A 1 89 ? 10.021 -2.431 4.020 1.00 97.00 89 SER A C 1
ATOM 692 O O . SER A 1 89 ? 9.716 -1.493 3.286 1.00 97.00 89 SER A O 1
ATOM 694 N N . THR A 1 90 ? 9.260 -2.767 5.064 1.00 97.00 90 THR A N 1
ATOM 695 C CA . THR A 1 90 ? 8.045 -2.012 5.420 1.00 97.00 90 THR A CA 1
ATOM 696 C C . THR A 1 90 ? 8.380 -0.569 5.789 1.00 97.00 90 THR A C 1
ATOM 698 O O . THR A 1 90 ? 7.625 0.345 5.470 1.00 97.00 90 THR A O 1
ATOM 701 N N . GLU A 1 91 ? 9.517 -0.362 6.446 1.00 95.31 91 GLU A N 1
ATOM 702 C CA . GLU A 1 91 ? 10.031 0.949 6.819 1.00 95.31 91 GLU A CA 1
ATOM 703 C C . GLU A 1 91 ? 10.297 1.793 5.571 1.00 95.31 91 GLU A C 1
ATOM 705 O O . GLU A 1 91 ? 9.777 2.899 5.473 1.00 95.31 91 GLU A O 1
ATOM 710 N N . GLU A 1 92 ? 11.007 1.241 4.586 1.00 95.31 92 GLU A N 1
ATOM 711 C CA . GLU A 1 92 ? 11.311 1.914 3.318 1.00 95.31 92 GLU A CA 1
ATOM 712 C C . GLU A 1 92 ? 10.050 2.208 2.494 1.00 95.31 92 GLU A C 1
ATOM 714 O O . GLU A 1 92 ? 9.911 3.300 1.943 1.00 95.31 92 GLU A O 1
ATOM 719 N N . LEU A 1 93 ? 9.083 1.279 2.461 1.00 96.62 93 LEU A N 1
ATOM 720 C CA . LEU A 1 93 ? 7.793 1.513 1.806 1.00 96.62 93 LEU A CA 1
ATOM 721 C C 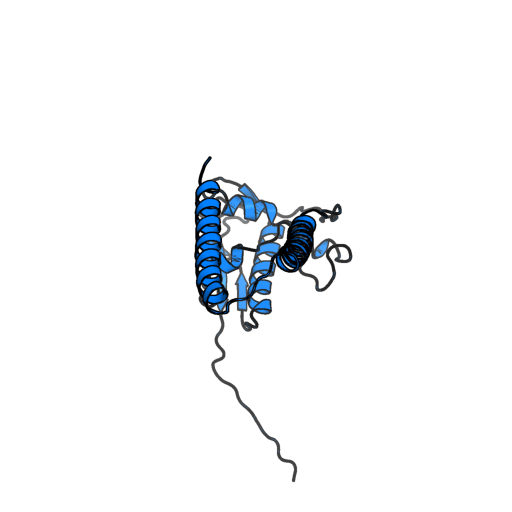. LEU A 1 93 ? 7.077 2.739 2.388 1.00 96.62 93 LEU A C 1
ATOM 723 O O . LEU A 1 93 ? 6.420 3.471 1.651 1.00 96.62 93 LEU A O 1
ATOM 727 N N . LEU A 1 94 ? 7.183 2.972 3.697 1.00 95.69 94 LEU A N 1
ATOM 728 C CA . LEU A 1 94 ? 6.404 3.993 4.403 1.00 95.69 94 LEU A CA 1
ATOM 729 C C . LEU A 1 94 ? 7.178 5.288 4.698 1.00 95.69 94 LEU A C 1
ATOM 731 O O . LEU A 1 94 ? 6.537 6.302 4.975 1.00 95.69 94 LEU A O 1
ATOM 735 N N . GLU A 1 95 ? 8.511 5.280 4.625 1.0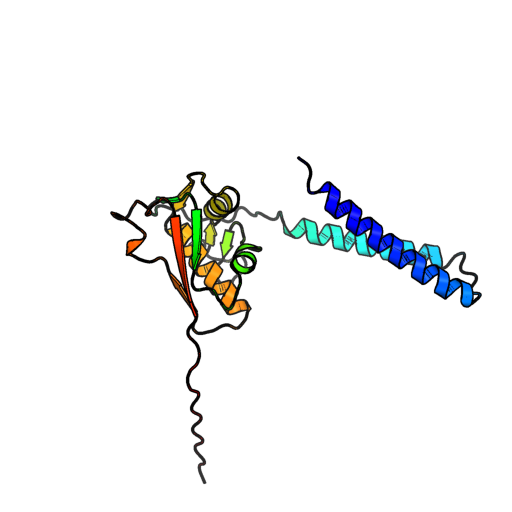0 91.62 95 GLU A N 1
ATOM 736 C CA . GLU A 1 95 ? 9.390 6.387 5.038 1.00 91.62 95 GLU A CA 1
ATOM 737 C C . GLU A 1 95 ? 9.056 7.709 4.337 1.00 91.62 95 GLU A C 1
ATOM 739 O O . GLU A 1 95 ? 8.933 8.751 4.984 1.00 91.62 95 GLU A O 1
ATOM 744 N N . PHE A 1 96 ? 8.849 7.657 3.021 1.00 92.31 96 PHE A N 1
ATOM 745 C CA . PHE A 1 96 ? 8.600 8.834 2.184 1.00 92.31 96 PHE A CA 1
ATOM 746 C C . PHE A 1 96 ? 7.147 8.938 1.714 1.00 92.31 96 PHE A C 1
ATOM 748 O O . PHE A 1 96 ? 6.866 9.593 0.708 1.00 92.31 96 PHE A O 1
ATOM 755 N N . MET A 1 97 ? 6.213 8.300 2.429 1.00 96.44 97 MET A N 1
ATOM 756 C CA . MET A 1 97 ? 4.809 8.300 2.030 1.00 96.44 97 MET A CA 1
ATOM 757 C C . MET A 1 97 ? 4.236 9.726 2.075 1.00 96.44 97 MET A C 1
ATOM 759 O O . MET A 1 97 ? 4.158 10.324 3.158 1.00 96.44 97 MET A O 1
ATOM 763 N N . PRO A 1 98 ? 3.797 10.284 0.931 1.00 96.00 98 PRO A N 1
ATOM 764 C CA . PRO A 1 98 ? 3.313 11.652 0.878 1.00 96.00 98 PRO A CA 1
ATOM 765 C C . PRO A 1 98 ? 1.932 11.766 1.532 1.00 96.00 98 PRO A C 1
ATOM 767 O O . PRO A 1 98 ? 1.189 10.793 1.642 1.00 96.00 98 PRO A O 1
ATOM 770 N N . ALA A 1 99 ? 1.567 12.976 1.959 1.00 96.06 99 ALA A N 1
ATOM 771 C CA . ALA A 1 99 ? 0.230 13.240 2.493 1.00 96.06 99 ALA A CA 1
ATOM 772 C C . ALA A 1 99 ? -0.856 13.104 1.412 1.00 96.06 99 ALA A C 1
ATOM 774 O O . ALA A 1 99 ? -1.941 12.594 1.685 1.00 96.06 99 ALA A O 1
ATOM 775 N N . ILE A 1 100 ? -0.550 13.553 0.194 1.00 95.69 100 ILE A N 1
ATOM 776 C CA . ILE A 1 100 ? -1.373 13.378 -1.002 1.00 95.69 100 ILE A CA 1
ATOM 777 C C . ILE A 1 100 ? -0.519 12.618 -2.008 1.00 95.69 100 ILE A C 1
ATOM 779 O O . ILE A 1 100 ? 0.595 13.038 -2.311 1.00 95.69 100 ILE A O 1
ATOM 783 N N . TYR A 1 101 ? -1.024 11.494 -2.498 1.00 96.50 101 TYR A N 1
ATOM 784 C CA . TYR A 1 101 ? -0.367 10.708 -3.527 1.00 96.50 101 TYR A CA 1
ATOM 785 C C . TYR A 1 101 ? -1.012 10.973 -4.885 1.00 96.50 101 TYR A C 1
ATOM 787 O O . TYR A 1 101 ? -2.225 10.834 -5.038 1.00 96.50 101 TYR A O 1
ATOM 795 N N . ASN A 1 102 ? -0.188 11.349 -5.857 1.00 96.25 102 ASN A N 1
ATOM 796 C CA . ASN A 1 102 ? -0.566 11.522 -7.250 1.00 96.25 102 ASN A CA 1
ATOM 797 C C . ASN A 1 102 ? -0.158 10.264 -8.028 1.00 96.25 102 ASN A C 1
ATOM 799 O O . ASN A 1 102 ? 1.027 9.945 -8.119 1.00 96.25 102 ASN A O 1
ATOM 803 N N . ALA A 1 103 ? -1.147 9.536 -8.544 1.00 95.75 103 ALA A N 1
ATOM 804 C CA . ALA A 1 103 ? -0.932 8.314 -9.321 1.00 95.75 103 ALA A CA 1
ATOM 805 C C . ALA A 1 103 ? -0.786 8.567 -10.833 1.00 95.75 103 ALA A C 1
ATOM 807 O O . ALA A 1 103 ? -0.716 7.613 -11.603 1.00 95.75 103 ALA A O 1
ATOM 808 N N . SER A 1 104 ? -0.804 9.829 -11.269 1.00 94.50 104 SER A N 1
ATOM 809 C CA . SER A 1 104 ? -0.572 10.202 -12.664 1.00 94.50 104 SER A CA 1
ATOM 810 C C . SER A 1 104 ? 0.907 10.499 -12.923 1.00 94.50 104 SER A C 1
ATOM 812 O O . SER A 1 104 ? 1.670 10.781 -12.002 1.00 94.50 104 SER A O 1
ATOM 814 N N . ASP A 1 105 ? 1.288 10.523 -14.199 1.00 91.56 105 ASP A N 1
ATOM 815 C CA . ASP A 1 105 ? 2.619 10.968 -14.637 1.00 91.56 105 ASP A CA 1
ATOM 816 C C . ASP A 1 105 ? 2.734 12.506 -14.745 1.00 91.56 105 ASP A C 1
ATOM 818 O O . ASP A 1 105 ? 3.732 13.034 -15.239 1.00 91.56 105 ASP A O 1
ATOM 822 N N . GLN A 1 106 ? 1.700 13.243 -14.326 1.00 93.06 106 GLN A N 1
ATOM 823 C CA . GLN A 1 106 ? 1.623 14.702 -14.425 1.00 93.06 106 GLN A CA 1
ATOM 824 C C . GLN A 1 106 ? 2.044 15.378 -13.120 1.00 93.06 106 GLN A C 1
ATOM 826 O O . GLN A 1 106 ? 2.050 14.771 -12.048 1.00 93.06 106 GLN A O 1
ATOM 831 N N . ARG A 1 107 ? 2.364 16.675 -13.198 1.00 89.56 107 ARG A N 1
ATOM 832 C CA . ARG A 1 107 ? 2.597 17.494 -12.001 1.00 89.56 107 ARG A CA 1
ATOM 833 C C . ARG A 1 107 ? 1.317 17.599 -11.179 1.00 89.56 107 ARG A C 1
ATOM 835 O O . ARG A 1 107 ? 0.230 17.619 -11.743 1.00 89.56 107 ARG A O 1
ATOM 842 N N . ASP A 1 108 ? 1.450 17.745 -9.863 1.00 85.94 108 ASP A N 1
ATOM 843 C CA . ASP A 1 108 ? 0.300 17.765 -8.948 1.00 85.94 108 ASP A CA 1
ATOM 844 C C . ASP A 1 108 ? -0.756 18.824 -9.314 1.00 85.94 108 ASP A C 1
ATOM 846 O O . ASP A 1 108 ? -1.946 18.561 -9.192 1.00 85.94 108 ASP A O 1
ATOM 850 N N . SER A 1 109 ? -0.342 19.993 -9.815 1.00 85.81 109 SER A N 1
ATOM 851 C CA . SER A 1 109 ? -1.249 21.071 -10.242 1.00 85.81 109 SER A CA 1
ATOM 852 C C . SER A 1 109 ? -1.958 20.819 -11.580 1.00 85.81 109 SER A C 1
ATOM 854 O O . SER A 1 109 ? -2.931 21.501 -11.896 1.00 85.81 109 SER A O 1
ATOM 856 N N . GLU A 1 110 ? -1.471 19.864 -12.373 1.00 88.88 110 GLU A N 1
ATOM 857 C CA . GLU A 1 110 ? -2.009 19.490 -13.689 1.00 88.88 110 GLU A CA 1
ATOM 858 C C . GLU A 1 110 ? -2.796 18.176 -13.629 1.00 88.88 110 GLU A C 1
ATOM 860 O O . GLU A 1 110 ? -3.670 17.946 -14.465 1.00 88.88 110 GL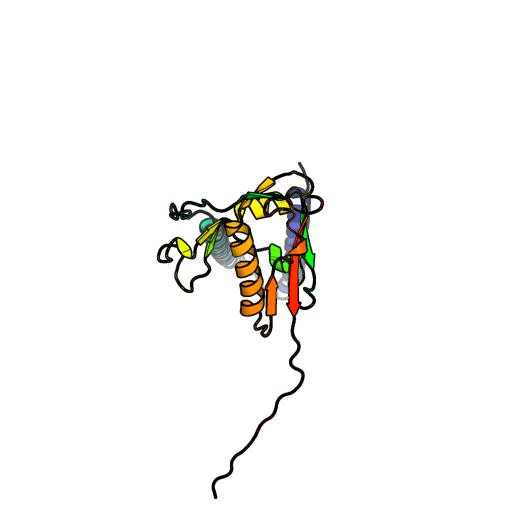U A O 1
ATOM 865 N N . ALA A 1 111 ? -2.494 17.336 -12.638 1.00 89.88 111 ALA A N 1
ATOM 866 C CA . ALA A 1 111 ? -3.124 16.048 -12.436 1.00 89.88 111 ALA A CA 1
ATOM 867 C C . ALA A 1 111 ? -4.625 16.204 -12.183 1.00 89.88 111 ALA A C 1
ATOM 869 O O . ALA A 1 111 ? -5.067 16.967 -11.320 1.00 89.88 111 ALA A O 1
ATOM 870 N N . ASP A 1 112 ? -5.422 15.422 -12.909 1.00 91.06 112 ASP A N 1
ATOM 871 C CA . ASP A 1 112 ? -6.846 15.325 -12.624 1.00 91.06 112 ASP A CA 1
ATOM 872 C C . ASP A 1 112 ? -7.044 14.800 -11.194 1.00 91.06 112 ASP A C 1
ATOM 874 O O . ASP A 1 112 ? -6.426 13.817 -10.774 1.00 91.06 112 ASP A O 1
ATOM 878 N N . SER A 1 113 ? -7.946 15.450 -10.460 1.00 90.69 113 SER A N 1
ATOM 879 C CA . SER A 1 113 ? -8.327 15.115 -9.089 1.00 90.69 113 SER A CA 1
ATOM 880 C C . SER A 1 113 ? -8.614 13.622 -8.889 1.00 90.69 113 SER A C 1
ATOM 882 O O . SER A 1 113 ? -8.301 13.071 -7.835 1.00 90.69 113 SER A O 1
ATOM 884 N N . GLN A 1 114 ? -9.125 12.921 -9.910 1.00 91.62 114 GLN A N 1
ATOM 885 C CA . GLN A 1 114 ? -9.374 11.480 -9.835 1.00 91.62 114 GLN A CA 1
ATOM 886 C C . GLN A 1 114 ? -8.111 10.632 -9.586 1.00 91.62 114 GLN A C 1
ATOM 888 O O . GLN A 1 114 ? -8.239 9.538 -9.031 1.00 91.62 114 GLN A O 1
ATOM 893 N N . TYR A 1 115 ? -6.916 11.130 -9.923 1.00 94.38 115 TYR A N 1
ATOM 894 C CA . TYR A 1 115 ? -5.625 10.477 -9.665 1.00 94.38 115 TYR A CA 1
ATOM 895 C C . TYR A 1 115 ? -4.958 10.934 -8.364 1.00 94.38 115 TYR A C 1
ATOM 897 O O . TYR A 1 115 ? -3.904 10.408 -8.003 1.00 94.38 115 TYR A O 1
ATOM 905 N N . LEU A 1 116 ? -5.564 11.888 -7.655 1.00 95.62 116 LEU A N 1
ATOM 906 C CA . LEU A 1 116 ? -5.098 12.360 -6.361 1.00 95.62 116 LEU A CA 1
ATOM 907 C C . LEU A 1 116 ? -5.776 11.566 -5.238 1.00 95.62 116 LEU A C 1
ATOM 909 O O . LEU A 1 116 ? -7.006 11.432 -5.174 1.00 95.62 116 LEU A O 1
ATOM 913 N N . TYR A 1 117 ? -4.955 11.044 -4.332 1.00 96.50 117 TYR A N 1
ATOM 914 C CA . TYR A 1 117 ? -5.371 10.230 -3.196 1.00 96.50 117 TYR A CA 1
ATOM 915 C C . TYR A 1 117 ? -4.892 10.851 -1.886 1.00 96.50 117 TYR A C 1
ATOM 917 O O . TYR A 1 117 ? -3.708 11.127 -1.716 1.00 96.50 117 TYR A O 1
ATOM 925 N N . ASP A 1 118 ? -5.802 11.038 -0.932 1.00 96.31 118 ASP A N 1
ATOM 926 C CA . ASP A 1 118 ? -5.464 11.528 0.406 1.00 96.31 118 ASP A CA 1
ATOM 927 C C . ASP A 1 118 ? -5.005 10.373 1.307 1.00 96.31 118 ASP A C 1
ATOM 929 O O . ASP A 1 118 ? -5.796 9.507 1.684 1.00 96.31 118 ASP A O 1
ATOM 933 N N . LEU A 1 119 ? -3.723 10.372 1.675 1.00 97.25 119 LEU A N 1
ATOM 934 C CA . LEU A 1 119 ? -3.108 9.357 2.534 1.00 97.25 119 LEU A CA 1
ATOM 935 C C . LEU A 1 119 ? -2.926 9.832 3.982 1.00 97.25 119 LEU A C 1
ATOM 937 O O . LEU A 1 119 ? -2.376 9.106 4.814 1.00 97.25 119 LEU A O 1
ATOM 941 N N . ARG A 1 120 ? -3.417 11.024 4.348 1.00 96.44 120 ARG A N 1
ATOM 942 C CA . ARG A 1 120 ? -3.266 11.567 5.713 1.00 96.44 120 ARG A CA 1
ATOM 943 C C . ARG A 1 120 ? -3.936 10.691 6.771 1.00 96.44 120 ARG A C 1
ATOM 945 O O . ARG A 1 120 ? -3.460 10.618 7.904 1.00 96.44 120 ARG A O 1
ATOM 952 N N . SER A 1 121 ? -5.044 10.031 6.435 1.00 96.06 121 SER A N 1
ATOM 953 C CA . SER A 1 121 ? -5.706 9.061 7.322 1.00 96.06 121 SER A CA 1
ATOM 954 C C . SER A 1 121 ? -4.809 7.846 7.595 1.00 96.06 121 SER A C 1
ATOM 956 O O . SER A 1 121 ? -4.669 7.440 8.748 1.00 96.06 121 SER A O 1
ATOM 958 N N . ILE A 1 122 ? -4.112 7.341 6.574 1.00 97.56 122 ILE A N 1
ATOM 959 C CA . ILE A 1 122 ? -3.136 6.249 6.689 1.00 97.56 122 ILE A CA 1
ATOM 960 C C . ILE A 1 122 ? -1.928 6.674 7.530 1.00 97.56 122 ILE A C 1
ATOM 962 O O . ILE A 1 122 ? -1.530 5.952 8.445 1.00 97.56 122 ILE A O 1
ATOM 966 N N . GLN A 1 123 ? -1.383 7.873 7.301 1.00 97.19 123 GLN A N 1
ATOM 967 C CA . GLN A 1 123 ? -0.285 8.420 8.112 1.00 97.19 123 GLN A CA 1
ATOM 968 C C . GLN A 1 123 ? -0.641 8.475 9.607 1.00 97.19 123 GLN A C 1
ATOM 970 O O . GLN A 1 123 ? 0.191 8.166 10.464 1.00 97.19 123 GLN A O 1
ATOM 975 N N . LYS A 1 124 ? -1.890 8.825 9.946 1.00 96.44 124 LYS A N 1
ATOM 976 C CA . LYS A 1 124 ? -2.380 8.811 11.337 1.00 96.44 124 LYS A CA 1
ATOM 977 C C . LYS A 1 124 ? -2.411 7.405 11.937 1.00 96.44 124 LYS A C 1
ATOM 979 O O . LYS A 1 124 ? -2.066 7.253 13.105 1.00 96.44 124 LYS A O 1
ATOM 984 N N . VAL A 1 125 ? -2.803 6.391 11.164 1.00 96.56 125 VAL A N 1
ATOM 985 C CA . VAL A 1 125 ? -2.775 4.985 11.607 1.00 96.56 125 VAL A CA 1
ATOM 986 C C . VAL A 1 125 ? -1.339 4.530 11.888 1.00 96.56 125 VAL A C 1
ATOM 988 O O . VAL A 1 125 ? -1.091 3.892 12.907 1.00 96.56 125 VAL A O 1
ATOM 991 N N . ILE A 1 126 ? -0.388 4.888 11.019 1.00 95.69 126 ILE A N 1
ATOM 992 C CA . ILE A 1 126 ? 1.028 4.500 11.152 1.00 95.69 126 ILE A CA 1
ATOM 993 C C . ILE A 1 126 ? 1.690 5.197 12.347 1.00 95.69 126 ILE A C 1
ATOM 995 O O . ILE A 1 126 ? 2.412 4.566 13.113 1.00 95.69 126 ILE A O 1
ATOM 999 N N . SER A 1 127 ? 1.432 6.495 12.526 1.00 94.75 127 SER A N 1
ATOM 1000 C CA . SER A 1 127 ? 2.031 7.300 13.602 1.00 94.75 127 SER A CA 1
ATOM 1001 C C . SER A 1 127 ? 1.462 7.009 14.995 1.00 94.75 127 SER A C 1
ATOM 1003 O O . SER A 1 127 ? 2.129 7.284 15.993 1.00 94.75 127 SER A O 1
ATOM 1005 N N . ALA A 1 128 ? 0.248 6.459 15.086 1.00 93.50 128 ALA A N 1
ATOM 1006 C CA . ALA A 1 128 ? -0.416 6.149 16.350 1.00 93.50 128 ALA A CA 1
ATOM 1007 C C . ALA A 1 128 ? -1.124 4.778 16.304 1.00 93.50 128 ALA A C 1
ATOM 1009 O O . ALA A 1 128 ? -2.360 4.722 16.381 1.00 93.50 128 ALA A O 1
ATOM 1010 N N . PRO A 1 129 ? -0.369 3.665 16.206 1.00 91.44 129 PRO A N 1
ATOM 1011 C CA . PRO A 1 129 ? -0.950 2.331 16.142 1.00 91.44 129 PRO A CA 1
ATOM 1012 C C . PRO A 1 129 ? -1.771 2.024 17.401 1.00 91.44 129 PRO A C 1
ATOM 1014 O O . PRO A 1 129 ? -1.420 2.407 18.517 1.00 91.44 129 PRO A O 1
ATOM 1017 N N . GLY A 1 130 ? -2.894 1.332 17.215 1.00 91.50 130 GLY A N 1
ATOM 1018 C CA . GLY A 1 130 ? -3.852 0.990 18.269 1.00 91.50 130 GLY A CA 1
ATOM 1019 C C . GLY A 1 130 ? -4.977 2.014 18.448 1.00 91.50 130 GLY A C 1
ATOM 1020 O O . GLY A 1 130 ? -6.039 1.661 18.968 1.00 91.50 130 GLY A O 1
ATOM 1021 N N . ARG A 1 131 ? -4.811 3.255 17.968 1.00 93.69 131 ARG A N 1
ATOM 1022 C CA . ARG A 1 131 ? -5.900 4.238 17.937 1.00 93.69 131 ARG A CA 1
ATOM 1023 C C . ARG A 1 131 ? -6.789 3.980 16.725 1.00 93.69 131 ARG A C 1
ATOM 1025 O O . ARG A 1 131 ? -6.306 3.906 15.604 1.00 93.69 131 ARG A O 1
ATOM 1032 N N . SER A 1 132 ? -8.095 3.874 16.959 1.00 93.12 132 SER A N 1
ATOM 1033 C CA . SER A 1 132 ? -9.073 3.700 15.878 1.00 93.12 132 SER A CA 1
ATOM 1034 C C . SER A 1 132 ? -9.144 4.967 15.031 1.00 93.12 132 SER A C 1
ATOM 1036 O O . SER A 1 132 ? -9.345 6.042 15.595 1.00 93.12 132 SER A O 1
ATOM 1038 N N . GLN A 1 133 ? -8.990 4.822 13.717 1.00 95.81 133 GLN A N 1
ATOM 1039 C CA . GLN A 1 133 ? -9.140 5.876 12.722 1.00 95.81 133 GLN A CA 1
ATOM 1040 C C . GLN A 1 133 ? -9.990 5.406 11.556 1.00 95.81 133 GLN A C 1
ATOM 1042 O O . GLN A 1 133 ? -9.885 4.266 11.116 1.00 95.81 133 GLN A O 1
ATOM 1047 N N . GLU A 1 134 ? -10.815 6.304 11.039 1.00 94.94 134 GLU A N 1
ATOM 1048 C CA . GLU A 1 134 ? -11.562 6.043 9.818 1.00 94.94 134 GLU A CA 1
ATOM 1049 C C . GLU A 1 134 ? -10.664 6.220 8.598 1.00 94.94 134 GLU A C 1
ATOM 1051 O O . GLU A 1 134 ? -9.996 7.246 8.431 1.00 94.94 134 GLU A O 1
ATOM 1056 N N . VAL A 1 135 ? -10.682 5.215 7.734 1.00 96.19 135 VAL A N 1
ATOM 1057 C CA . VAL A 1 135 ? -9.964 5.198 6.466 1.00 96.19 135 VAL A CA 1
ATOM 1058 C C . VAL A 1 135 ? -10.951 4.802 5.379 1.00 96.19 135 VAL A C 1
ATOM 1060 O O . VAL A 1 135 ? -11.641 3.794 5.499 1.00 96.19 135 VAL A O 1
ATOM 1063 N N . SER A 1 136 ? -11.040 5.599 4.322 1.00 96.00 136 SER A N 1
ATOM 1064 C CA . SER A 1 136 ? -11.909 5.313 3.184 1.00 96.00 136 SER A CA 1
ATOM 1065 C C . SER A 1 136 ? -11.316 4.253 2.255 1.00 96.00 136 SER A C 1
ATOM 1067 O O . SER A 1 136 ? -10.095 4.083 2.182 1.00 96.00 136 SER A O 1
ATOM 1069 N N . LEU A 1 137 ? -12.168 3.565 1.491 1.00 95.00 137 LEU A N 1
ATOM 1070 C CA . LEU A 1 137 ? -11.708 2.635 0.454 1.00 95.00 137 LEU A CA 1
ATOM 1071 C C . LEU A 1 137 ? -10.838 3.343 -0.593 1.00 95.00 137 LEU A C 1
ATOM 1073 O O . LEU A 1 137 ? -9.847 2.770 -1.042 1.00 95.00 137 LEU A O 1
ATOM 1077 N N . ARG A 1 138 ? -11.142 4.604 -0.927 1.00 96.19 138 ARG A N 1
ATOM 1078 C CA . ARG A 1 138 ? -10.307 5.412 -1.827 1.00 96.19 138 ARG A CA 1
ATOM 1079 C C . ARG A 1 138 ? -8.905 5.650 -1.256 1.00 96.19 138 ARG A C 1
ATOM 1081 O O . ARG A 1 138 ? -7.929 5.538 -1.994 1.00 96.19 138 ARG A O 1
ATOM 1088 N N . ALA A 1 139 ? -8.771 5.923 0.043 1.00 97.06 139 ALA A N 1
ATOM 1089 C CA . ALA A 1 139 ? -7.459 6.056 0.683 1.00 97.06 139 ALA A CA 1
ATOM 1090 C C . ALA A 1 139 ? -6.682 4.726 0.687 1.00 97.06 139 ALA A C 1
ATOM 1092 O O . ALA A 1 139 ? -5.473 4.717 0.462 1.00 97.06 139 ALA A O 1
ATOM 1093 N N . ILE A 1 140 ? -7.370 3.595 0.880 1.00 96.94 140 ILE A N 1
ATOM 1094 C CA . ILE A 1 140 ? -6.769 2.252 0.791 1.00 96.94 140 ILE A CA 1
ATOM 1095 C C . ILE A 1 140 ? -6.281 1.971 -0.634 1.00 96.94 140 ILE A C 1
ATOM 1097 O O . ILE A 1 140 ? -5.149 1.526 -0.816 1.00 96.94 140 ILE A O 1
ATOM 1101 N N . GLN A 1 141 ? -7.089 2.289 -1.648 1.00 96.69 141 GLN A N 1
ATOM 1102 C CA . GLN A 1 141 ? -6.681 2.204 -3.050 1.00 96.69 141 GLN A CA 1
ATOM 1103 C C . GLN A 1 141 ? -5.436 3.062 -3.307 1.00 96.69 141 GLN A C 1
ATOM 1105 O O . GLN A 1 141 ? -4.451 2.562 -3.850 1.00 96.69 141 GLN A O 1
ATOM 1110 N N . GLY A 1 142 ? -5.439 4.317 -2.853 1.00 97.50 142 GLY A N 1
ATOM 1111 C CA . GLY A 1 142 ? -4.284 5.207 -2.951 1.00 97.50 142 GLY A CA 1
ATOM 1112 C C . GLY A 1 142 ? -3.023 4.623 -2.314 1.00 97.50 142 GLY A C 1
ATOM 1113 O O . GLY A 1 142 ? -1.958 4.669 -2.922 1.00 97.50 142 GLY A O 1
ATOM 1114 N N . LEU A 1 143 ? -3.143 4.004 -1.135 1.00 98.31 143 LEU A N 1
ATOM 1115 C CA . LEU A 1 143 ? -2.032 3.323 -0.468 1.00 98.31 143 LEU A CA 1
ATOM 1116 C C . LEU A 1 143 ? -1.491 2.154 -1.304 1.00 98.31 143 LEU A C 1
ATOM 1118 O O . LEU A 1 143 ? -0.278 2.025 -1.449 1.00 98.31 143 LEU A O 1
ATOM 1122 N N . THR A 1 144 ? -2.363 1.315 -1.874 1.00 98.06 144 THR A N 1
ATOM 1123 C CA . THR A 1 144 ? -1.919 0.191 -2.722 1.00 98.06 144 THR A CA 1
ATOM 1124 C C . THR A 1 144 ? -1.188 0.667 -3.981 1.00 98.06 144 THR A C 1
ATOM 1126 O O . THR A 1 144 ? -0.149 0.105 -4.326 1.00 98.06 144 THR A O 1
ATOM 1129 N N . GLN A 1 145 ? -1.674 1.740 -4.616 1.00 97.88 145 GLN A N 1
ATOM 1130 C CA . GLN A 1 145 ? -1.029 2.362 -5.777 1.00 97.88 145 GLN A CA 1
ATOM 1131 C C . GLN A 1 145 ? 0.319 2.985 -5.402 1.00 97.88 145 GLN A C 1
ATOM 1133 O O . GLN A 1 145 ? 1.316 2.772 -6.088 1.00 97.88 145 GLN A O 1
ATOM 1138 N N . TYR A 1 146 ? 0.379 3.679 -4.264 1.00 98.25 146 TYR A N 1
ATOM 1139 C CA . TYR A 1 146 ? 1.623 4.232 -3.743 1.00 98.25 146 TYR A CA 1
ATOM 1140 C C . TYR A 1 146 ? 2.675 3.139 -3.509 1.00 98.25 146 TYR A C 1
ATOM 1142 O O . TYR A 1 146 ? 3.784 3.260 -4.030 1.00 98.25 146 TYR A O 1
ATOM 1150 N N . ILE A 1 147 ? 2.328 2.048 -2.812 1.00 98.19 147 ILE A N 1
ATOM 1151 C CA . ILE A 1 147 ? 3.247 0.921 -2.570 1.00 98.19 147 ILE A CA 1
ATOM 1152 C C . ILE A 1 147 ? 3.745 0.347 -3.898 1.00 98.19 147 ILE A C 1
ATOM 1154 O O . ILE A 1 147 ? 4.952 0.187 -4.076 1.00 98.19 147 ILE A O 1
ATOM 1158 N N . LEU A 1 148 ? 2.846 0.093 -4.854 1.00 97.56 148 LEU A N 1
ATOM 1159 C CA . LEU A 1 148 ? 3.226 -0.394 -6.182 1.00 97.56 148 LEU A CA 1
ATOM 1160 C C . LEU A 1 148 ? 4.215 0.559 -6.875 1.00 97.56 148 LEU A C 1
ATOM 1162 O O . LEU A 1 148 ? 5.201 0.107 -7.458 1.00 97.56 148 LEU A O 1
ATOM 1166 N N . SER A 1 149 ? 4.008 1.871 -6.755 1.00 96.81 149 SER A N 1
ATOM 1167 C CA . SER A 1 149 ? 4.907 2.864 -7.346 1.00 96.81 149 SER A CA 1
ATOM 1168 C C . SER A 1 149 ? 6.305 2.862 -6.726 1.00 96.81 149 SER A C 1
ATOM 1170 O O . SER A 1 149 ? 7.283 3.112 -7.430 1.00 96.81 149 SER A O 1
ATOM 1172 N N . VAL A 1 150 ? 6.437 2.542 -5.433 1.00 97.44 150 VAL A N 1
ATOM 1173 C CA . VAL A 1 150 ? 7.750 2.405 -4.783 1.00 97.44 150 VAL A CA 1
ATOM 1174 C C . VAL A 1 150 ? 8.519 1.236 -5.398 1.00 97.44 150 VAL A C 1
ATOM 1176 O O . VAL A 1 150 ? 9.696 1.380 -5.728 1.00 97.44 150 VAL A O 1
ATOM 1179 N N . TYR A 1 151 ? 7.856 0.105 -5.641 1.00 97.44 151 TYR A N 1
ATOM 1180 C CA . TYR A 1 151 ? 8.474 -1.025 -6.336 1.00 97.44 151 TYR A CA 1
ATOM 1181 C C . TYR A 1 151 ? 8.892 -0.671 -7.767 1.00 97.44 151 TYR A C 1
ATOM 1183 O O . TYR A 1 151 ? 10.017 -0.966 -8.172 1.00 97.44 151 TYR A O 1
ATOM 1191 N N . GLN A 1 152 ? 8.018 0.005 -8.516 1.00 95.25 152 GLN A N 1
ATOM 1192 C CA . GLN A 1 152 ? 8.301 0.417 -9.894 1.00 95.25 152 GLN A CA 1
ATOM 1193 C C . GLN A 1 152 ? 9.491 1.380 -9.975 1.00 95.25 152 GLN A C 1
ATOM 1195 O O . GLN A 1 152 ? 10.358 1.212 -10.830 1.00 95.25 152 GLN A O 1
ATOM 1200 N N . LYS A 1 153 ? 9.597 2.339 -9.045 1.00 94.69 153 LYS A N 1
ATOM 1201 C CA . LYS A 1 153 ? 10.749 3.256 -8.946 1.00 94.69 153 LYS A CA 1
ATOM 1202 C C . LYS A 1 153 ? 12.066 2.532 -8.659 1.00 94.69 153 LYS A C 1
ATOM 1204 O O . LYS A 1 153 ? 13.120 3.012 -9.063 1.00 94.69 153 LYS A O 1
ATOM 1209 N N . ASN A 1 154 ? 12.002 1.371 -8.011 1.00 94.56 154 ASN A N 1
ATOM 1210 C CA . ASN A 1 154 ? 13.145 0.494 -7.763 1.00 94.56 154 ASN A CA 1
ATOM 1211 C C . ASN A 1 154 ? 13.387 -0.532 -8.890 1.00 94.56 154 ASN A C 1
ATOM 1213 O O . ASN A 1 154 ? 14.215 -1.427 -8.740 1.00 94.56 154 ASN A O 1
ATOM 1217 N N . ASN A 1 155 ? 12.716 -0.389 -10.040 1.00 95.38 155 ASN A N 1
ATOM 1218 C CA . ASN A 1 155 ? 12.805 -1.280 -11.205 1.00 95.38 155 ASN A CA 1
ATOM 1219 C C . ASN A 1 155 ? 12.335 -2.721 -10.946 1.00 95.38 155 ASN A C 1
ATOM 1221 O O . ASN A 1 155 ? 12.689 -3.639 -11.691 1.00 95.38 155 ASN A O 1
ATOM 1225 N N . TYR A 1 156 ? 11.507 -2.938 -9.922 1.00 95.19 156 TYR A N 1
ATOM 1226 C CA . TYR A 1 156 ? 10.873 -4.232 -9.711 1.00 95.19 156 TYR A CA 1
ATOM 1227 C C . TYR A 1 156 ? 9.647 -4.395 -10.615 1.00 95.19 156 TYR A C 1
ATOM 1229 O O . TYR A 1 156 ? 8.825 -3.494 -10.771 1.00 95.19 156 TYR A O 1
ATOM 1237 N N . SER A 1 157 ? 9.530 -5.584 -11.204 1.00 91.06 157 SER A N 1
ATOM 1238 C CA . SER A 1 157 ? 8.413 -6.014 -12.052 1.00 91.06 157 SER A CA 1
ATOM 1239 C C . SER A 1 157 ? 7.735 -7.238 -11.434 1.00 91.06 157 SER A C 1
ATOM 1241 O O . SER A 1 157 ? 8.299 -7.866 -10.542 1.00 91.06 157 SER A O 1
ATOM 1243 N N . GLY A 1 158 ? 6.536 -7.598 -11.902 1.00 93.56 158 GLY A N 1
ATOM 1244 C CA . GLY A 1 158 ? 5.821 -8.770 -11.372 1.00 93.56 158 GLY A CA 1
ATOM 1245 C C . GLY A 1 158 ? 5.321 -8.582 -9.936 1.00 93.56 158 GLY A C 1
ATOM 1246 O O . GLY A 1 158 ? 5.188 -9.553 -9.195 1.00 93.56 158 GLY A O 1
ATOM 1247 N N . ILE A 1 159 ? 5.066 -7.334 -9.540 1.00 97.25 159 ILE A N 1
ATOM 1248 C CA . ILE A 1 159 ? 4.574 -6.977 -8.209 1.00 97.25 159 ILE A CA 1
ATOM 1249 C C . ILE A 1 159 ? 3.059 -6.807 -8.258 1.00 97.25 159 ILE A C 1
ATOM 1251 O O . ILE A 1 159 ? 2.542 -6.075 -9.102 1.00 97.25 159 ILE A O 1
ATOM 1255 N N . TYR A 1 160 ? 2.351 -7.453 -7.335 1.00 96.75 160 TYR A N 1
ATOM 1256 C CA . TYR A 1 160 ? 0.911 -7.283 -7.158 1.00 96.75 160 TYR A CA 1
ATOM 1257 C C . TYR A 1 160 ? 0.594 -6.936 -5.703 1.00 96.75 160 TYR A C 1
ATOM 1259 O O . TYR A 1 160 ? 0.958 -7.675 -4.791 1.00 96.75 160 TYR A O 1
ATOM 1267 N N . VAL A 1 161 ? -0.081 -5.807 -5.484 1.00 97.88 161 VAL A N 1
ATOM 1268 C CA . VAL A 1 161 ? -0.425 -5.286 -4.153 1.00 97.88 161 VAL A CA 1
ATOM 1269 C C . VAL A 1 161 ? -1.938 -5.330 -3.991 1.00 97.88 161 VAL A C 1
ATOM 1271 O O . VAL A 1 161 ? -2.658 -4.809 -4.840 1.00 97.88 161 VAL A O 1
ATOM 1274 N N . TYR A 1 162 ? -2.435 -5.940 -2.917 1.00 96.50 162 TYR A N 1
ATOM 1275 C CA . TYR A 1 162 ? -3.874 -6.109 -2.712 1.00 96.50 162 TYR A CA 1
ATOM 1276 C C . TYR A 1 162 ? -4.271 -6.179 -1.236 1.00 96.50 162 TYR A C 1
ATOM 1278 O O . TYR A 1 162 ? -3.458 -6.466 -0.357 1.00 96.50 162 TYR A O 1
ATOM 1286 N N . VAL A 1 163 ? -5.559 -5.952 -0.976 1.00 95.75 163 VAL A N 1
ATOM 1287 C CA . VAL A 1 163 ? -6.203 -6.226 0.314 1.00 95.75 163 VAL A CA 1
ATOM 1288 C C . VAL A 1 163 ? -6.965 -7.548 0.187 1.00 95.75 163 VAL A C 1
ATOM 1290 O O . VAL A 1 163 ? -7.814 -7.653 -0.697 1.00 95.75 163 VAL A O 1
ATOM 1293 N N . PRO A 1 164 ? -6.678 -8.574 1.007 1.00 93.50 164 PRO A N 1
ATOM 1294 C CA . PRO A 1 164 ? -7.405 -9.842 0.958 1.00 93.50 164 PRO A CA 1
ATOM 1295 C C . PRO A 1 164 ? -8.908 -9.658 1.204 1.00 93.50 164 PRO A C 1
ATOM 1297 O O . PRO A 1 164 ? -9.291 -8.990 2.161 1.00 93.50 164 PRO A O 1
ATOM 1300 N N . GLU A 1 165 ? -9.763 -10.312 0.412 1.00 85.56 165 GLU A N 1
ATOM 1301 C CA . GLU A 1 165 ? -11.229 -10.198 0.541 1.00 85.56 165 GLU A CA 1
ATOM 1302 C C . GLU A 1 165 ? -11.731 -10.584 1.942 1.00 85.56 165 GLU A C 1
ATOM 1304 O O . GLU A 1 165 ? -12.580 -9.909 2.515 1.00 85.56 165 GLU A O 1
ATOM 1309 N N . GLY A 1 166 ? -11.131 -11.612 2.555 1.00 84.88 166 GLY A N 1
ATOM 1310 C CA . GLY A 1 166 ? -11.473 -12.059 3.912 1.00 84.88 166 GLY A CA 1
ATOM 1311 C C . GLY A 1 166 ? -11.061 -11.103 5.040 1.00 84.88 166 GLY A C 1
ATOM 1312 O O . GLY A 1 166 ? -11.333 -11.389 6.207 1.00 84.88 166 GLY A O 1
ATOM 1313 N N . ALA A 1 167 ? -10.389 -9.991 4.728 1.00 86.19 167 ALA A N 1
ATOM 1314 C CA . ALA A 1 167 ? -10.007 -8.987 5.716 1.00 86.19 167 ALA A CA 1
ATOM 1315 C C . ALA A 1 167 ? -11.181 -8.102 6.151 1.00 86.19 167 ALA A C 1
ATOM 1317 O O . ALA A 1 167 ? -11.161 -7.588 7.272 1.00 86.19 167 ALA A O 1
ATOM 1318 N N . ILE A 1 168 ? -12.181 -7.937 5.278 1.00 87.88 168 ILE A N 1
ATOM 1319 C CA . ILE A 1 168 ? -13.342 -7.075 5.496 1.00 87.88 168 ILE A CA 1
ATOM 1320 C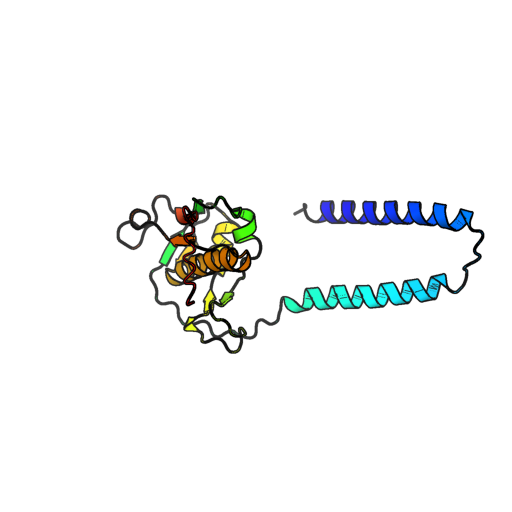 C . ILE A 1 168 ? -14.572 -7.959 5.728 1.00 87.88 168 ILE A C 1
ATOM 1322 O O . ILE A 1 168 ? -15.035 -8.663 4.835 1.00 87.88 168 ILE A O 1
ATOM 1326 N N . ARG A 1 169 ? -15.119 -7.911 6.940 1.00 84.81 169 ARG A N 1
ATOM 1327 C CA . ARG A 1 169 ? -16.393 -8.523 7.320 1.00 84.81 169 ARG A CA 1
ATOM 1328 C C . ARG A 1 169 ? -17.543 -7.599 6.948 1.00 84.81 169 ARG A C 1
ATOM 1330 O O . ARG A 1 169 ? -17.480 -6.392 7.192 1.00 84.81 169 ARG A O 1
ATOM 1337 N N . ASP A 1 170 ? -18.566 -8.181 6.328 1.00 80.06 170 ASP A N 1
ATOM 1338 C CA . ASP A 1 170 ? -19.820 -7.519 5.947 1.00 80.06 170 ASP A CA 1
ATOM 1339 C C . ASP A 1 170 ? -19.638 -6.224 5.125 1.00 80.06 170 ASP A C 1
ATOM 1341 O O . ASP A 1 170 ? -20.517 -5.370 5.078 1.00 80.06 170 ASP A O 1
ATOM 1345 N N . GLY A 1 171 ? -18.480 -6.065 4.470 1.00 73.81 171 GLY A N 1
ATOM 1346 C CA . GLY A 1 171 ? -18.136 -4.890 3.664 1.00 73.81 171 GLY A CA 1
ATOM 1347 C C . GLY A 1 171 ? -17.752 -3.628 4.450 1.00 73.81 171 GLY A C 1
ATOM 1348 O O . GLY A 1 171 ? -17.464 -2.611 3.819 1.00 73.81 171 GLY A O 1
ATOM 1349 N N . VAL A 1 172 ? -17.723 -3.665 5.790 1.00 77.12 172 VAL A N 1
ATOM 1350 C CA . VAL A 1 172 ? -17.536 -2.455 6.623 1.00 77.12 172 VAL A CA 1
ATOM 1351 C C . VAL A 1 172 ? -16.560 -2.619 7.790 1.00 77.12 172 VAL A C 1
ATOM 1353 O O . VAL A 1 172 ? -16.037 -1.620 8.286 1.00 77.12 172 VAL A O 1
ATOM 1356 N N . GLU A 1 173 ? -16.274 -3.843 8.239 1.00 86.25 173 GLU A N 1
ATOM 1357 C CA . GLU A 1 173 ? -15.469 -4.068 9.444 1.00 86.25 173 GLU A CA 1
ATOM 1358 C C . GLU A 1 173 ? -14.188 -4.849 9.151 1.00 86.25 173 GLU A C 1
ATOM 1360 O O . GLU A 1 173 ? -14.212 -5.904 8.530 1.00 86.25 173 GLU A O 1
ATOM 1365 N N . LEU A 1 174 ? -13.048 -4.371 9.647 1.00 90.75 174 LEU A N 1
ATOM 1366 C CA . LEU A 1 174 ? -11.788 -5.106 9.556 1.00 90.75 174 LEU A CA 1
ATOM 1367 C C . LEU A 1 174 ? -11.630 -6.082 10.719 1.00 90.75 174 LEU A C 1
ATOM 1369 O O . LEU A 1 174 ? -11.840 -5.723 11.881 1.00 90.75 174 LEU A O 1
ATOM 1373 N N . VAL A 1 175 ? -11.161 -7.297 10.431 1.00 87.81 175 VAL A N 1
ATOM 1374 C CA . VAL A 1 175 ? -10.875 -8.294 11.473 1.00 87.81 175 VAL A CA 1
ATOM 1375 C C . VAL A 1 175 ? -9.823 -7.751 12.449 1.00 87.81 175 VAL A C 1
ATOM 1377 O O . VAL A 1 175 ? -8.666 -7.529 12.095 1.00 87.81 175 VAL A O 1
ATOM 1380 N N . GLY A 1 176 ? -10.236 -7.510 13.697 1.00 87.88 176 GLY A N 1
ATOM 1381 C CA . GLY A 1 176 ? -9.372 -6.948 14.742 1.00 87.88 176 GLY A CA 1
ATOM 1382 C C . GLY A 1 176 ? -8.980 -5.480 14.525 1.00 87.88 176 GLY A C 1
ATOM 1383 O O . GLY A 1 176 ? -8.065 -4.996 15.191 1.00 87.88 176 GLY A O 1
ATOM 1384 N N . GLY A 1 177 ? -9.634 -4.768 13.599 1.00 92.94 177 GLY A N 1
ATOM 1385 C CA . GLY A 1 177 ? -9.250 -3.410 13.204 1.00 92.94 177 GLY A CA 1
ATOM 1386 C C . GLY A 1 177 ? -7.886 -3.344 12.509 1.00 92.94 177 GLY A C 1
ATOM 1387 O O . GLY A 1 177 ? -7.260 -2.285 12.491 1.00 92.94 177 GLY A O 1
ATOM 1388 N N . ILE A 1 178 ? -7.387 -4.465 11.987 1.00 95.25 178 ILE A N 1
ATOM 1389 C CA . ILE A 1 178 ? -6.118 -4.522 11.262 1.00 95.25 178 ILE A CA 1
ATOM 1390 C C . ILE A 1 178 ? -6.431 -4.419 9.773 1.00 95.25 178 ILE A C 1
ATOM 1392 O O . ILE A 1 178 ? -7.234 -5.196 9.269 1.00 95.25 178 ILE A O 1
ATOM 1396 N N . LEU A 1 179 ? -5.788 -3.486 9.075 1.00 96.44 179 LEU A N 1
ATOM 1397 C CA . LEU A 1 179 ? -5.798 -3.405 7.618 1.00 96.44 179 LEU A CA 1
ATOM 1398 C C . LEU A 1 179 ? -4.610 -4.212 7.069 1.00 96.44 179 LEU A C 1
ATOM 1400 O O . LEU A 1 179 ? -3.473 -3.736 7.168 1.00 96.44 179 LEU A O 1
ATOM 1404 N N . PRO A 1 180 ? -4.827 -5.427 6.534 1.00 97.00 180 PRO A N 1
ATOM 1405 C CA . PRO A 1 180 ? -3.779 -6.186 5.872 1.00 97.00 180 PRO A CA 1
ATOM 1406 C C . PRO A 1 180 ? -3.585 -5.705 4.430 1.00 97.00 180 PRO A C 1
ATOM 1408 O O . PRO A 1 180 ? -4.535 -5.657 3.652 1.00 97.00 180 PRO A O 1
ATOM 1411 N N . ILE A 1 181 ? -2.343 -5.405 4.069 1.00 98.00 181 ILE A N 1
ATOM 1412 C CA . ILE A 1 181 ? -1.901 -5.205 2.690 1.00 98.00 181 ILE A CA 1
ATOM 1413 C C . ILE A 1 181 ? -0.942 -6.341 2.348 1.00 98.00 181 ILE A C 1
ATOM 1415 O O . ILE A 1 181 ? 0.103 -6.487 2.983 1.00 98.00 181 ILE A O 1
ATOM 1419 N N . ASN A 1 182 ? -1.284 -7.134 1.341 1.00 97.94 182 ASN A N 1
ATOM 1420 C CA . ASN A 1 182 ? -0.427 -8.198 0.849 1.00 97.94 182 ASN A CA 1
ATOM 1421 C C . ASN A 1 182 ? 0.292 -7.744 -0.418 1.00 97.94 182 ASN A C 1
ATOM 1423 O O . ASN A 1 182 ? -0.320 -7.189 -1.331 1.00 97.94 182 ASN A O 1
ATOM 1427 N N . VAL A 1 183 ? 1.585 -8.040 -0.477 1.00 98.25 183 VAL A N 1
ATOM 1428 C CA . VAL A 1 183 ? 2.428 -7.883 -1.655 1.00 98.25 183 VAL A CA 1
ATOM 1429 C C . VAL A 1 183 ? 2.802 -9.273 -2.153 1.00 98.25 183 VAL A C 1
ATOM 1431 O O . VAL A 1 183 ? 3.292 -10.107 -1.396 1.00 98.25 183 VAL A O 1
ATOM 1434 N N . LEU A 1 184 ? 2.532 -9.540 -3.425 1.00 97.44 184 LEU A N 1
ATOM 1435 C CA . LEU A 1 184 ? 3.003 -10.721 -4.131 1.00 97.44 184 LEU A CA 1
ATOM 1436 C C . LEU A 1 184 ? 4.164 -10.302 -5.031 1.00 97.44 184 LEU A C 1
ATOM 1438 O O . LEU A 1 184 ? 3.980 -9.515 -5.958 1.00 97.44 184 LEU A O 1
ATOM 1442 N N . GLU A 1 185 ? 5.342 -10.845 -4.752 1.00 96.44 185 GLU A N 1
ATOM 1443 C CA . GLU A 1 185 ? 6.564 -10.616 -5.520 1.00 96.44 185 GLU A CA 1
ATOM 1444 C C . GLU A 1 185 ? 6.806 -11.843 -6.408 1.00 96.44 185 GLU A C 1
ATOM 1446 O O . GLU A 1 185 ? 7.258 -12.885 -5.932 1.00 96.44 185 GLU A O 1
ATOM 1451 N N . ALA A 1 186 ? 6.431 -11.764 -7.688 1.00 92.50 186 ALA A N 1
ATOM 1452 C CA . ALA A 1 186 ? 6.555 -12.887 -8.612 1.00 92.50 186 ALA A CA 1
ATOM 1453 C C . ALA A 1 186 ? 7.972 -12.942 -9.219 1.00 92.50 186 ALA A C 1
ATOM 1455 O O . ALA A 1 186 ? 8.335 -12.052 -9.995 1.00 92.50 186 ALA A O 1
ATOM 1456 N N . PRO A 1 187 ? 8.784 -13.975 -8.920 1.00 88.12 187 PRO A N 1
ATOM 1457 C CA . PRO A 1 187 ? 10.107 -14.105 -9.513 1.00 88.12 187 PRO A CA 1
ATOM 1458 C C . PRO A 1 187 ? 10.008 -14.496 -10.991 1.00 88.12 187 PRO A C 1
ATOM 1460 O O . PRO A 1 187 ? 9.147 -15.281 -11.394 1.00 88.12 187 PRO A O 1
ATOM 1463 N N . VAL A 1 188 ? 10.946 -14.005 -11.800 1.00 84.44 188 VAL A N 1
ATOM 1464 C CA . VAL A 1 188 ? 11.130 -14.491 -13.173 1.00 84.44 188 VAL A CA 1
ATOM 1465 C C . VAL A 1 188 ? 11.783 -15.870 -13.111 1.00 84.44 188 VAL A C 1
ATOM 1467 O O . VAL A 1 188 ? 12.913 -16.004 -12.647 1.00 84.44 188 VAL A O 1
ATOM 1470 N N . SER A 1 189 ? 11.070 -16.900 -13.564 1.00 85.56 189 SER A N 1
ATOM 1471 C CA . SER A 1 189 ? 11.534 -18.292 -13.509 1.00 85.56 189 SER A CA 1
ATOM 1472 C C . SER A 1 189 ? 12.268 -18.753 -14.771 1.00 85.56 189 SER A C 1
ATOM 1474 O O . SER A 1 189 ? 13.126 -19.628 -14.684 1.00 85.56 189 SER A O 1
ATOM 1476 N N . GLU A 1 190 ? 11.962 -18.184 -15.941 1.00 85.19 190 GLU A N 1
ATOM 1477 C CA . GLU A 1 190 ? 12.553 -18.596 -17.217 1.00 85.19 190 GLU A CA 1
ATOM 1478 C C . GLU A 1 190 ? 12.581 -17.433 -18.225 1.00 85.19 190 GLU A C 1
ATOM 1480 O O . GLU A 1 190 ? 11.590 -16.723 -18.394 1.00 85.19 190 GLU A O 1
ATOM 1485 N N . VAL A 1 191 ? 13.704 -17.263 -18.933 1.00 84.44 191 VAL A N 1
ATOM 1486 C CA . VAL A 1 191 ? 13.847 -16.322 -20.056 1.00 84.44 191 VAL A CA 1
ATOM 1487 C C . VAL A 1 191 ? 14.212 -17.122 -21.305 1.00 84.44 191 VAL A C 1
ATOM 1489 O O . VAL A 1 191 ? 15.270 -17.746 -21.355 1.00 84.44 191 VAL A O 1
ATOM 1492 N N . LYS A 1 192 ? 13.343 -17.117 -22.323 1.00 86.44 192 LYS A N 1
ATOM 1493 C CA . LYS A 1 192 ? 13.592 -17.781 -23.615 1.00 86.44 192 LYS A CA 1
ATOM 1494 C C . LYS A 1 192 ? 13.936 -16.749 -24.673 1.00 86.44 192 LYS A C 1
ATOM 1496 O O . LYS A 1 192 ? 13.119 -15.881 -24.966 1.00 86.44 192 LYS A O 1
ATOM 1501 N N . ILE A 1 193 ? 15.103 -16.893 -25.294 1.00 85.44 193 ILE A N 1
ATOM 1502 C CA . ILE A 1 193 ? 15.501 -16.092 -26.453 1.00 85.44 193 ILE A CA 1
ATOM 1503 C C . ILE A 1 193 ? 15.462 -17.000 -27.681 1.00 85.44 193 ILE A C 1
ATOM 1505 O O . ILE A 1 193 ? 16.122 -18.037 -27.713 1.00 85.44 193 ILE A O 1
ATOM 1509 N N . LYS A 1 194 ? 14.657 -16.628 -28.680 1.00 85.19 194 LYS A N 1
ATOM 1510 C CA . LYS A 1 194 ? 14.650 -17.273 -29.996 1.00 85.19 194 LYS A CA 1
ATOM 1511 C C . LYS A 1 194 ? 15.299 -16.323 -30.990 1.00 85.19 194 LYS A C 1
ATOM 1513 O O . LYS A 1 194 ? 14.759 -15.249 -31.241 1.00 85.19 194 LYS A O 1
ATOM 1518 N N . TYR A 1 195 ? 16.436 -16.725 -31.540 1.00 79.38 195 TYR A N 1
ATOM 1519 C CA . TYR A 1 195 ? 17.048 -16.042 -32.671 1.00 79.38 195 TYR A CA 1
ATOM 1520 C C . TYR A 1 195 ? 16.483 -16.645 -33.955 1.00 79.38 195 TYR A C 1
ATOM 1522 O O . TYR A 1 195 ? 16.485 -17.865 -34.115 1.00 79.38 195 TYR A O 1
ATOM 1530 N N . TYR A 1 196 ? 15.969 -15.791 -34.834 1.00 75.31 196 TYR A N 1
ATOM 1531 C CA . TYR A 1 196 ? 15.694 -16.154 -36.217 1.00 75.31 196 TYR A CA 1
ATOM 1532 C C . TYR A 1 196 ? 16.825 -15.573 -37.048 1.00 75.31 196 TYR A C 1
ATOM 1534 O O . TYR A 1 196 ? 16.947 -14.353 -37.142 1.00 75.31 196 TYR A O 1
ATOM 1542 N N . ASP A 1 197 ? 17.662 -16.456 -37.579 1.00 76.31 197 ASP A N 1
ATOM 1543 C CA . ASP A 1 197 ? 18.632 -16.105 -38.604 1.00 76.31 197 ASP A CA 1
ATOM 1544 C C . ASP A 1 197 ? 17.969 -16.338 -39.963 1.00 76.31 197 ASP A C 1
ATOM 1546 O O . ASP A 1 197 ? 17.435 -17.421 -40.217 1.00 76.31 197 ASP A O 1
ATOM 1550 N N . ALA A 1 198 ? 17.906 -15.287 -40.771 1.00 74.06 198 ALA A N 1
ATOM 1551 C CA . ALA A 1 198 ? 17.342 -15.316 -42.111 1.00 74.06 198 ALA A CA 1
ATOM 1552 C C . ALA A 1 198 ? 18.505 -15.207 -43.099 1.00 74.06 198 ALA A C 1
ATOM 1554 O O . ALA A 1 198 ? 18.730 -14.140 -43.672 1.00 74.06 198 ALA A O 1
ATOM 1555 N N . GLU A 1 199 ? 19.266 -16.293 -43.230 1.00 57.62 199 GLU A N 1
ATOM 1556 C CA . GLU A 1 199 ? 20.101 -16.519 -44.416 1.00 57.62 199 GLU A CA 1
ATOM 1557 C C . GLU A 1 199 ? 19.229 -16.843 -45.638 1.00 57.62 199 GLU A C 1
ATOM 1559 O O . GLU A 1 199 ? 18.238 -17.602 -45.492 1.00 57.62 199 GLU A O 1
#

Radius of gyration: 25.41 Å; chains: 1; bounding box: 74×55×69 Å